Protein AF-A0A9X3X2B6-F1 (afdb_monomer_lite)

Sequence (261 aa):
MKKLKAWVAEAFEFSVWVVEKVFFSVLVCVLVPILLAMLFAPCLGVVLACKRWVLDVPGGMSWYPTAFGGLFIGAYLFPISLAKGTFGRRLSLRVVRAREVPVDEALPHEFVAIDAWVVSGRPIERPAAPGGDEWVTYPLVLADASGGVLRVERADGADQPAGEGLHYYGAARVGHRVVALGEVRRDEVDGSLYRLPARGARLVRGKSPYFLVREGDLAAVVAEIRREETSPAWGIFSLVLLAVGFGSMIGAQSAVPSWFL

Secondary structure (DSSP, 8-state):
-HHHHHHHHHHHHHHHHHHHHHHHHHHHHHHHHHHHHHHHHHHHHHHHHHIIIIITSTTGGGTHHHHHHHHHHHHHHHHHHHHTT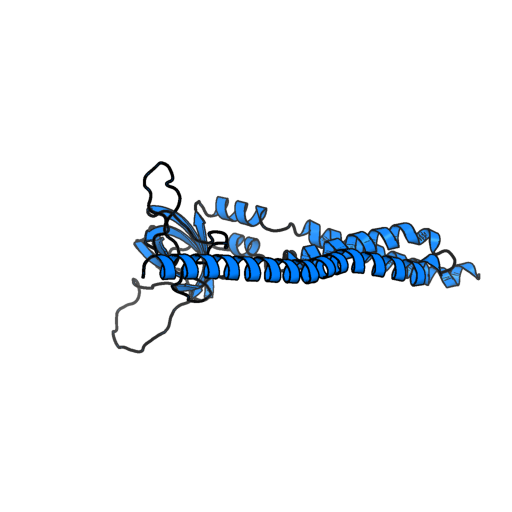TTS--HHHHHHTPPB--TTT--TT-EEEEEEEEEEEEE---PPPTT-PPEEEEEEEEE-TTS-EEEEE-TT---SPPPTTS--TT-EETT-EEEEEEE-B-------------SS---EEEETTSEEEEES-HHHHHHHHHHHSPPHHHHHHHHHHHHHHHHHHHHHHHTSGGG--

Foldseek 3Di:
DVVVVVVVVVVVVVVVVVVVVVVVVVCCVPVVVVVVCVVCVLVVVLVVLCVVLQVVFVVSVVLSVLLSQLSSLLSVLQVVCVVLCLVPPAPLVLLVVADADDPLRQDAQHWHKHKWFFADAQFDDDDDDPPPWTKHFPQTWTAGPVRAIEGEHEQVNDPDPDPPPPDRFGIDTHGAIKIKTFGWHADDDDDDDDDDPPSHDGHTYHYPPGIGIDGDDSVVVSVVSVVSHDHNVSNVVSVVSNVSNVVSSVVSVVCRVVVVD

Organism: NCBI:txid2829994

Structure (mmCIF, N/CA/C/O backbone):
data_AF-A0A9X3X2B6-F1
#
_entry.id   AF-A0A9X3X2B6-F1
#
loop_
_atom_site.group_PDB
_atom_site.id
_atom_site.type_symbol
_atom_site.label_atom_id
_atom_site.label_alt_id
_atom_site.label_comp_id
_atom_site.label_asym_id
_atom_site.label_entity_id
_atom_site.label_seq_id
_atom_site.pdbx_PDB_ins_code
_atom_site.Cartn_x
_atom_site.Cartn_y
_atom_site.Cartn_z
_atom_site.occupancy
_atom_site.B_iso_or_equiv
_atom_site.auth_seq_id
_atom_site.auth_comp_id
_atom_site.auth_asym_id
_atom_site.auth_atom_id
_atom_site.pdbx_PDB_model_num
ATOM 1 N N . MET A 1 1 ? -3.421 45.880 35.863 1.00 65.31 1 MET A N 1
ATOM 2 C CA . MET A 1 1 ? -3.362 44.420 35.593 1.00 65.31 1 MET A CA 1
ATOM 3 C C . MET A 1 1 ? -4.108 43.973 34.330 1.00 65.31 1 MET A C 1
ATOM 5 O O . MET A 1 1 ? -3.517 43.217 33.577 1.00 65.31 1 MET A O 1
ATOM 9 N N . LYS A 1 2 ? -5.344 44.423 34.034 1.00 75.25 2 LYS A N 1
ATOM 10 C CA . LYS A 1 2 ? -6.075 44.000 32.810 1.00 75.25 2 LYS A CA 1
ATOM 11 C C . LYS A 1 2 ? -5.351 44.325 31.487 1.00 75.25 2 LYS A C 1
ATOM 13 O O . LYS A 1 2 ? -5.249 43.453 30.637 1.00 75.25 2 LYS A O 1
ATOM 18 N N . LYS A 1 3 ? -4.776 45.529 31.348 1.00 76.19 3 LYS A N 1
ATOM 19 C CA . LYS A 1 3 ? -4.015 45.931 30.144 1.00 76.19 3 LYS A CA 1
ATOM 20 C C . LYS A 1 3 ? -2.762 45.083 29.894 1.00 76.19 3 LYS A C 1
ATOM 22 O O . LYS A 1 3 ? -2.473 44.767 28.752 1.00 76.19 3 LYS A O 1
ATOM 27 N N . LEU A 1 4 ? -2.065 44.680 30.960 1.00 81.06 4 LEU A N 1
ATOM 28 C CA . LEU A 1 4 ? -0.876 43.828 30.861 1.00 81.06 4 LEU A CA 1
ATOM 29 C C . LEU A 1 4 ? -1.240 42.420 30.364 1.00 81.06 4 LEU A C 1
ATOM 31 O O . LEU A 1 4 ? -0.540 41.868 29.530 1.00 81.06 4 LEU A O 1
ATOM 35 N N . LYS A 1 5 ? -2.368 41.862 30.829 1.00 82.94 5 LYS A N 1
ATOM 36 C CA . LYS A 1 5 ? -2.856 40.551 30.369 1.00 82.94 5 LYS A CA 1
ATOM 37 C C . LYS A 1 5 ? -3.258 40.560 28.890 1.00 82.94 5 LYS A C 1
ATOM 39 O O . LYS A 1 5 ? -2.943 39.609 28.192 1.00 82.94 5 LYS A O 1
ATOM 44 N N . ALA A 1 6 ? -3.912 41.628 28.427 1.00 83.44 6 ALA A N 1
ATOM 45 C CA . ALA A 1 6 ? -4.279 41.780 27.017 1.00 83.44 6 ALA A CA 1
ATOM 46 C C . ALA A 1 6 ? -3.038 41.860 26.112 1.00 83.44 6 ALA A C 1
ATOM 48 O O . ALA A 1 6 ? -2.952 41.131 25.135 1.00 83.44 6 ALA A O 1
ATOM 49 N N . TRP A 1 7 ? -2.038 42.654 26.509 1.00 88.50 7 TRP A N 1
ATOM 50 C CA . TRP A 1 7 ? -0.773 42.768 25.777 1.00 88.50 7 TRP A CA 1
ATOM 51 C C . TRP A 1 7 ? -0.000 41.446 25.690 1.00 88.50 7 TRP A C 1
ATOM 53 O O . TRP A 1 7 ? 0.564 41.127 24.650 1.00 88.50 7 TRP A O 1
ATOM 63 N N . VAL A 1 8 ? 0.027 40.662 26.773 1.00 86.56 8 VAL A N 1
ATOM 64 C CA . VAL A 1 8 ? 0.693 39.349 26.779 1.00 86.56 8 VAL A CA 1
ATOM 65 C C . VAL A 1 8 ? -0.042 38.34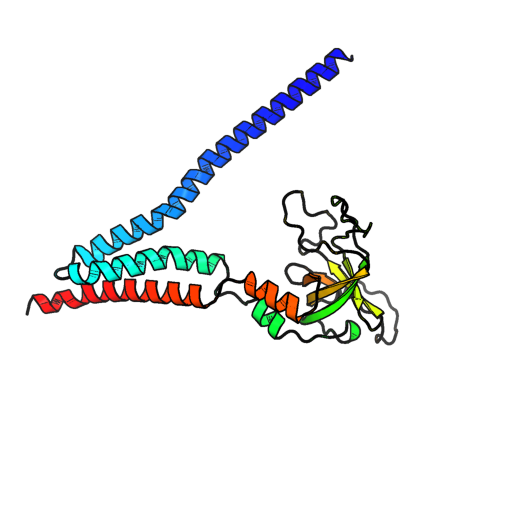3 25.889 1.00 86.56 8 VAL A C 1
ATOM 67 O O . VAL A 1 8 ? 0.616 37.574 25.197 1.00 86.56 8 VAL A O 1
ATOM 70 N N . ALA A 1 9 ? -1.378 38.358 25.877 1.00 85.81 9 ALA A N 1
ATOM 71 C CA . ALA A 1 9 ? -2.169 37.496 24.999 1.00 85.81 9 ALA A CA 1
ATOM 72 C C . ALA A 1 9 ? -1.935 37.830 23.516 1.00 85.81 9 ALA A C 1
ATOM 74 O O . ALA A 1 9 ? -1.664 36.934 22.726 1.00 85.81 9 ALA A O 1
ATOM 75 N N . GLU A 1 10 ? -1.933 39.117 23.168 1.00 88.81 10 GLU A N 1
ATOM 76 C CA . GLU A 1 10 ? -1.687 39.590 21.801 1.00 88.81 10 GLU A CA 1
ATOM 77 C C . GLU A 1 10 ? -0.255 39.268 21.332 1.00 88.81 10 GLU A C 1
ATOM 79 O O . GLU A 1 10 ? -0.048 38.783 20.220 1.00 88.81 10 GLU A O 1
ATOM 84 N N . ALA A 1 11 ? 0.745 39.436 22.206 1.00 86.19 11 ALA A N 1
ATOM 85 C CA . ALA A 1 11 ? 2.126 39.047 21.916 1.00 86.19 11 ALA A CA 1
ATOM 86 C C . ALA A 1 11 ? 2.290 37.525 21.751 1.00 86.19 11 ALA A C 1
ATOM 88 O O . ALA A 1 11 ? 3.061 37.074 20.901 1.00 86.19 11 ALA A O 1
ATOM 89 N N . PHE A 1 12 ? 1.568 36.731 22.546 1.00 90.31 12 PHE A N 1
ATOM 90 C CA . PHE A 1 12 ? 1.571 35.277 22.429 1.00 90.31 12 PHE A CA 1
ATOM 91 C C . PHE A 1 12 ? 0.939 34.820 21.110 1.00 90.31 12 PHE A C 1
ATOM 93 O O . PHE A 1 12 ? 1.578 34.070 20.374 1.00 90.31 12 PHE A O 1
ATOM 100 N N . GLU A 1 13 ? -0.249 35.322 20.761 1.00 88.69 13 GLU A N 1
ATOM 101 C CA . GLU A 1 13 ? -0.914 35.024 19.483 1.00 88.69 13 GLU A CA 1
ATOM 102 C C . GLU A 1 13 ? -0.039 35.413 18.288 1.00 88.69 13 GLU A C 1
ATOM 104 O O . GLU A 1 13 ? 0.137 34.619 17.362 1.00 88.69 13 GLU A O 1
ATOM 109 N N . PHE A 1 14 ? 0.597 36.587 18.344 1.00 89.50 14 PHE A N 1
ATOM 110 C CA . PHE A 1 14 ? 1.546 37.009 17.319 1.00 89.50 14 PHE A CA 1
ATOM 111 C C . PHE A 1 14 ? 2.747 36.060 17.224 1.00 89.50 14 PHE A C 1
ATOM 113 O O . PHE A 1 14 ? 3.144 35.680 16.124 1.00 89.50 14 PHE A O 1
ATOM 120 N N . SER A 1 15 ? 3.312 35.620 18.355 1.00 89.06 15 SER A N 1
ATOM 121 C CA . SER A 1 15 ? 4.436 34.678 18.348 1.00 89.06 15 SER A CA 1
ATOM 122 C C . SER A 1 15 ? 4.059 33.318 17.750 1.00 89.06 15 SER A C 1
ATOM 124 O O . SER A 1 15 ? 4.821 32.774 16.952 1.00 89.06 15 SER A O 1
ATOM 126 N N . VAL A 1 16 ? 2.866 32.803 18.067 1.00 91.50 16 VAL A N 1
ATOM 127 C CA . VAL A 1 16 ? 2.351 31.541 17.519 1.00 91.50 16 VAL A CA 1
ATOM 128 C C . VAL A 1 16 ? 2.159 31.666 16.014 1.00 91.50 16 VAL A C 1
ATOM 130 O O . VAL A 1 16 ? 2.634 30.812 15.270 1.00 91.50 16 VAL A O 1
ATOM 133 N N . TRP A 1 17 ? 1.565 32.769 15.556 1.00 94.00 17 TRP A N 1
ATOM 134 C CA . TRP A 1 17 ? 1.397 33.051 14.134 1.00 94.00 17 TRP A CA 1
ATOM 135 C C . TRP A 1 17 ? 2.741 33.127 13.392 1.00 94.00 17 TRP A C 1
ATOM 137 O O . TRP A 1 17 ? 2.889 32.532 12.323 1.00 94.00 17 TRP A O 1
ATOM 147 N N . VAL A 1 18 ? 3.751 33.799 13.960 1.00 92.44 18 VAL A N 1
ATOM 148 C CA . VAL A 1 18 ? 5.099 33.861 13.365 1.00 92.44 18 VAL A CA 1
ATOM 149 C C . VAL A 1 18 ? 5.721 32.467 13.282 1.00 92.44 18 VAL A C 1
ATOM 151 O O . VAL A 1 18 ? 6.230 32.092 12.225 1.00 92.44 18 VAL A O 1
ATOM 154 N N . VAL A 1 19 ? 5.667 31.683 14.363 1.00 91.81 19 VAL A N 1
ATOM 155 C CA . VAL A 1 19 ? 6.217 30.319 14.392 1.00 91.81 19 VAL A CA 1
ATOM 156 C C . VAL A 1 19 ? 5.514 29.429 13.370 1.00 91.81 19 VAL A C 1
ATOM 158 O O . VAL A 1 19 ? 6.190 28.728 12.621 1.00 91.81 19 VAL A O 1
ATOM 161 N N . GLU A 1 20 ? 4.187 29.500 13.272 1.00 90.81 20 GLU A N 1
ATOM 162 C CA . GLU A 1 20 ? 3.403 28.747 12.293 1.00 90.81 20 GLU A CA 1
ATOM 163 C C . GLU A 1 20 ? 3.796 29.117 10.855 1.00 90.81 20 GLU A C 1
ATOM 165 O O . GLU A 1 20 ? 4.044 28.235 10.032 1.00 90.81 20 GLU A O 1
ATOM 170 N N . LYS A 1 21 ? 3.932 30.414 10.543 1.00 91.12 21 LYS A N 1
ATOM 171 C CA . LYS A 1 21 ? 4.333 30.875 9.204 1.00 91.12 21 LYS A CA 1
ATOM 172 C C . LYS A 1 21 ? 5.762 30.493 8.850 1.00 91.12 21 LYS A C 1
ATOM 174 O O . LYS A 1 21 ? 6.007 30.082 7.714 1.00 91.12 21 LYS A O 1
ATOM 179 N N . VAL A 1 22 ? 6.695 30.598 9.793 1.00 91.69 22 VAL A N 1
ATOM 180 C CA . VAL A 1 22 ? 8.085 30.174 9.585 1.00 91.69 22 VAL A CA 1
ATOM 181 C C . VAL A 1 22 ? 8.148 28.663 9.394 1.00 91.69 22 VAL A C 1
ATOM 183 O O . VAL A 1 22 ? 8.758 28.205 8.431 1.00 91.69 22 VAL A O 1
ATOM 186 N N . PHE A 1 23 ? 7.467 27.889 10.240 1.00 91.38 23 PHE A N 1
ATOM 187 C CA . PHE A 1 23 ? 7.401 26.435 10.122 1.00 91.38 23 PHE A CA 1
ATOM 188 C C . PHE A 1 23 ? 6.797 26.006 8.784 1.00 91.38 23 PHE A C 1
ATOM 190 O O . PHE A 1 23 ? 7.394 25.198 8.079 1.00 91.38 23 PHE A O 1
ATOM 197 N N . PHE A 1 24 ? 5.666 26.594 8.385 1.00 90.19 24 PHE A N 1
ATOM 198 C CA . PHE A 1 24 ? 5.037 26.310 7.098 1.00 90.19 24 PHE A CA 1
ATOM 199 C C . PHE A 1 24 ? 5.949 26.680 5.924 1.00 90.19 24 PHE A C 1
ATOM 201 O O . PHE A 1 24 ? 6.061 25.919 4.968 1.00 90.19 24 PHE A O 1
ATOM 208 N N . SER A 1 25 ? 6.655 27.808 6.005 1.00 88.62 25 SER A N 1
ATOM 209 C CA . SER A 1 25 ? 7.596 28.227 4.960 1.00 88.62 25 SER A CA 1
ATOM 210 C C . SER A 1 25 ? 8.774 27.261 4.842 1.00 88.62 25 SER A C 1
ATOM 212 O O . SER A 1 25 ? 9.119 26.858 3.736 1.00 88.62 25 SER A O 1
ATOM 214 N N . VAL A 1 26 ? 9.358 26.830 5.965 1.00 89.75 26 VAL A N 1
ATOM 215 C CA . VAL A 1 26 ? 10.423 25.814 5.980 1.00 89.75 26 VAL A CA 1
ATOM 216 C C . VAL A 1 26 ? 9.904 24.489 5.429 1.00 89.75 26 VAL A C 1
ATOM 218 O O . VAL A 1 26 ? 10.550 23.890 4.571 1.00 89.75 26 VAL A O 1
ATOM 221 N N . LEU A 1 27 ? 8.719 24.060 5.864 1.00 89.19 27 LEU A N 1
ATOM 222 C CA . LEU A 1 27 ? 8.079 22.843 5.384 1.00 89.19 27 LEU A CA 1
ATOM 223 C C . LEU A 1 27 ? 7.883 22.894 3.867 1.00 89.19 27 LEU A C 1
ATOM 225 O O . LEU A 1 27 ? 8.294 21.969 3.180 1.00 89.19 27 LEU A O 1
ATOM 229 N N . VAL A 1 28 ? 7.325 23.976 3.322 1.00 91.00 28 VAL A N 1
ATOM 230 C CA . VAL A 1 28 ? 7.116 24.138 1.876 1.00 91.00 28 VAL A CA 1
ATOM 231 C C . VAL A 1 28 ? 8.448 24.171 1.125 1.00 91.00 28 VAL A C 1
ATOM 233 O O . VAL A 1 28 ? 8.614 23.431 0.156 1.00 91.00 28 VAL A O 1
ATOM 236 N N . CYS A 1 29 ? 9.419 24.962 1.586 1.00 90.81 29 CYS A N 1
ATOM 237 C CA . CYS A 1 29 ? 10.731 25.092 0.947 1.00 90.81 29 CYS A CA 1
ATOM 238 C C . CYS A 1 29 ? 11.542 23.791 0.940 1.00 90.81 29 CYS A C 1
ATOM 240 O O . CYS A 1 29 ? 12.404 23.632 0.084 1.00 90.81 29 CYS A O 1
ATOM 242 N N . VAL A 1 30 ? 11.286 22.862 1.863 1.00 89.75 30 VAL A N 1
ATOM 243 C CA . VAL A 1 30 ? 11.954 21.552 1.899 1.00 89.75 30 VAL A CA 1
ATOM 244 C C . VAL A 1 30 ? 11.133 20.493 1.163 1.00 89.75 30 VAL A C 1
ATOM 246 O O . VAL A 1 30 ? 11.659 19.756 0.331 1.00 89.75 30 VAL A O 1
ATOM 249 N N . LEU A 1 31 ? 9.833 20.419 1.436 1.00 84.06 31 LEU A N 1
ATOM 250 C CA . LEU A 1 31 ? 8.978 19.335 0.964 1.00 84.06 31 LEU A CA 1
ATOM 251 C C . LEU A 1 31 ? 8.652 19.474 -0.527 1.00 84.06 31 LEU A C 1
ATOM 253 O O . LEU A 1 31 ? 8.636 18.469 -1.234 1.00 84.06 31 LEU A O 1
ATOM 257 N N . VAL A 1 32 ? 8.456 20.697 -1.037 1.00 85.00 32 VAL A N 1
ATOM 258 C CA . VAL A 1 32 ? 8.162 20.917 -2.464 1.00 85.00 32 VAL A CA 1
ATOM 259 C C . VAL A 1 32 ? 9.334 20.493 -3.357 1.00 85.00 32 VAL A C 1
ATOM 261 O O . VAL A 1 32 ? 9.092 19.715 -4.281 1.00 85.00 32 VAL A O 1
ATOM 264 N N . PRO A 1 33 ? 10.598 20.891 -3.104 1.00 89.25 33 PRO A N 1
ATOM 265 C CA . PRO A 1 33 ? 11.727 20.391 -3.887 1.00 89.25 33 PRO A CA 1
ATOM 266 C C . PRO A 1 33 ? 11.911 18.879 -3.798 1.00 89.25 33 PRO A C 1
ATOM 268 O O . PRO A 1 33 ? 12.229 18.258 -4.807 1.00 89.25 33 PRO A O 1
ATOM 271 N N . ILE A 1 34 ? 11.676 18.270 -2.630 1.00 84.62 34 ILE A N 1
ATOM 272 C CA . ILE A 1 34 ? 11.743 16.810 -2.476 1.00 84.62 34 ILE A CA 1
ATOM 273 C C . ILE A 1 34 ? 10.674 16.129 -3.338 1.00 84.62 34 ILE A C 1
ATOM 275 O O . ILE A 1 34 ? 10.987 15.186 -4.061 1.00 84.62 34 ILE A O 1
ATOM 279 N N . LEU A 1 35 ? 9.431 16.618 -3.312 1.00 79.88 35 LEU A N 1
ATOM 280 C CA . LEU A 1 35 ? 8.345 16.081 -4.133 1.00 79.88 35 LEU A CA 1
ATOM 281 C C . LEU A 1 35 ? 8.616 16.265 -5.629 1.00 79.88 35 LEU A C 1
ATOM 283 O O . LEU A 1 35 ? 8.418 15.331 -6.404 1.00 79.88 35 LEU A O 1
ATOM 287 N N . LEU A 1 36 ? 9.121 17.433 -6.036 1.00 82.81 36 LEU A N 1
ATOM 288 C CA . LEU A 1 36 ? 9.547 17.679 -7.414 1.00 82.81 36 LEU A CA 1
ATOM 289 C C . LEU A 1 36 ? 10.684 16.733 -7.807 1.00 82.81 36 LEU A C 1
ATOM 291 O O . LEU A 1 36 ? 10.622 16.121 -8.866 1.00 82.81 36 LEU A O 1
ATOM 295 N N . ALA A 1 37 ? 11.691 16.539 -6.956 1.00 83.69 37 ALA A N 1
ATOM 296 C CA . ALA A 1 37 ? 12.778 15.604 -7.220 1.00 83.69 37 ALA A CA 1
ATOM 297 C C . ALA A 1 37 ? 12.264 14.163 -7.352 1.00 83.69 37 ALA A C 1
ATOM 299 O O . ALA A 1 37 ? 12.642 13.477 -8.296 1.00 83.69 37 ALA A O 1
ATOM 300 N N . MET A 1 38 ? 11.354 13.713 -6.483 1.00 80.38 38 MET A N 1
ATOM 301 C CA . MET A 1 38 ? 10.715 12.396 -6.609 1.00 80.38 38 MET A CA 1
ATOM 302 C C . MET A 1 38 ? 9.906 12.264 -7.903 1.00 80.38 38 MET A C 1
ATOM 304 O O . MET A 1 38 ? 9.890 11.193 -8.505 1.00 80.38 38 MET A O 1
ATOM 308 N N . LEU A 1 39 ? 9.264 13.346 -8.352 1.00 81.75 39 LEU A N 1
ATOM 309 C CA . LEU A 1 39 ? 8.509 13.361 -9.597 1.00 81.75 39 LEU A CA 1
ATOM 310 C C . LEU A 1 39 ? 9.421 13.402 -10.825 1.00 81.75 39 LEU A C 1
ATOM 312 O O . LEU A 1 39 ? 9.102 12.748 -11.801 1.00 81.75 39 LEU A O 1
ATOM 316 N N . PHE A 1 40 ? 10.538 14.132 -10.823 1.00 86.06 40 PHE A N 1
ATOM 317 C CA . PHE A 1 40 ? 11.367 14.350 -12.019 1.00 86.06 40 PHE A CA 1
ATOM 318 C C . PHE A 1 40 ? 12.596 13.438 -12.119 1.00 86.06 40 PHE A C 1
ATOM 320 O O . PHE A 1 40 ? 13.070 13.184 -13.228 1.00 86.06 40 PHE A O 1
ATOM 327 N N . ALA A 1 41 ? 13.114 12.915 -11.006 1.00 86.88 41 ALA A N 1
ATOM 328 C CA . ALA A 1 41 ? 14.282 12.034 -11.018 1.00 86.88 41 ALA A CA 1
ATOM 329 C C . ALA A 1 41 ? 14.062 10.741 -11.831 1.00 86.88 41 ALA A C 1
ATOM 331 O O . ALA A 1 41 ? 14.962 10.395 -12.599 1.00 86.88 41 ALA A O 1
ATOM 332 N N . PRO A 1 42 ? 12.897 10.057 -11.765 1.00 85.00 42 PRO A N 1
ATOM 333 C CA . PRO A 1 42 ? 12.630 8.899 -12.619 1.00 85.00 42 PRO A CA 1
ATOM 334 C C . PRO A 1 42 ? 12.657 9.269 -14.107 1.00 85.00 42 PRO A C 1
ATOM 336 O O . PRO A 1 42 ? 13.339 8.609 -14.884 1.00 85.00 42 PRO A O 1
ATOM 339 N N . CYS A 1 43 ? 12.008 10.376 -14.488 1.00 86.31 43 CYS A N 1
ATOM 340 C CA . CYS A 1 43 ? 12.056 10.956 -15.835 1.00 86.31 43 CYS A CA 1
ATOM 341 C C . CYS A 1 43 ? 13.492 11.143 -16.342 1.00 86.31 43 CYS A C 1
ATOM 343 O O . CYS A 1 43 ? 13.857 10.629 -17.399 1.00 86.31 43 CYS A O 1
ATOM 345 N N . LEU A 1 44 ? 14.316 11.867 -15.578 1.00 89.31 44 LEU A N 1
ATOM 346 C CA . LEU A 1 44 ? 15.713 12.130 -15.926 1.00 89.31 44 LEU A CA 1
ATOM 347 C C . LEU A 1 44 ? 16.513 10.831 -16.041 1.00 89.31 44 LEU A C 1
ATOM 349 O O . LEU A 1 44 ? 17.262 10.658 -17.000 1.00 89.31 44 LEU A O 1
ATOM 353 N N . GLY A 1 45 ? 16.315 9.898 -15.106 1.00 89.31 45 GLY A N 1
ATOM 354 C CA . GLY A 1 45 ? 16.944 8.581 -15.135 1.00 89.31 45 GLY A CA 1
ATOM 355 C C . GLY A 1 45 ? 16.603 7.799 -16.404 1.00 89.31 45 GLY A C 1
ATOM 356 O O . GLY A 1 45 ? 17.506 7.282 -17.060 1.00 89.31 45 GLY A O 1
ATOM 357 N N . VAL A 1 46 ? 15.327 7.772 -16.801 1.00 92.25 46 VAL A N 1
ATOM 358 C CA . VAL A 1 46 ? 14.866 7.098 -18.025 1.00 92.25 46 VAL A CA 1
ATOM 359 C C . VAL A 1 46 ? 15.442 7.758 -19.276 1.00 92.25 46 VAL A C 1
ATOM 361 O O . VAL A 1 46 ? 15.917 7.051 -20.163 1.00 92.25 46 VAL A O 1
ATOM 364 N N . VAL A 1 47 ? 15.461 9.092 -19.346 1.00 92.12 47 VAL A N 1
ATOM 365 C CA . VAL A 1 47 ? 16.049 9.827 -20.479 1.00 92.12 47 VAL A CA 1
ATOM 366 C C . VAL A 1 47 ? 17.542 9.527 -20.608 1.00 92.12 47 VAL A C 1
ATOM 368 O O . VAL A 1 47 ? 18.008 9.207 -21.701 1.00 92.12 47 VAL A O 1
ATOM 371 N N . LEU A 1 48 ? 18.293 9.581 -19.505 1.00 93.62 48 LEU A N 1
ATOM 372 C CA . LEU A 1 48 ? 19.727 9.283 -19.498 1.00 93.62 48 LEU A CA 1
ATOM 373 C C . LEU A 1 48 ? 20.006 7.821 -19.865 1.00 93.62 48 LEU A C 1
ATOM 375 O O . LEU A 1 48 ? 20.927 7.552 -20.638 1.00 93.62 48 LEU A O 1
ATOM 379 N N . ALA A 1 49 ? 19.196 6.888 -19.359 1.00 91.12 49 ALA A N 1
ATOM 380 C CA . ALA A 1 49 ? 19.305 5.473 -19.689 1.00 91.12 49 ALA A CA 1
ATOM 381 C C . ALA A 1 49 ? 19.017 5.217 -21.176 1.00 91.12 49 ALA A C 1
ATOM 383 O O . ALA A 1 49 ? 19.827 4.588 -21.852 1.00 91.12 49 ALA A O 1
ATOM 384 N N . CYS A 1 50 ? 17.918 5.752 -21.713 1.00 92.44 50 CYS A N 1
ATOM 385 C CA . CYS A 1 50 ? 17.568 5.591 -23.124 1.00 92.44 50 CYS A CA 1
ATOM 386 C C . CYS A 1 50 ? 18.589 6.263 -24.042 1.00 92.44 50 CYS A 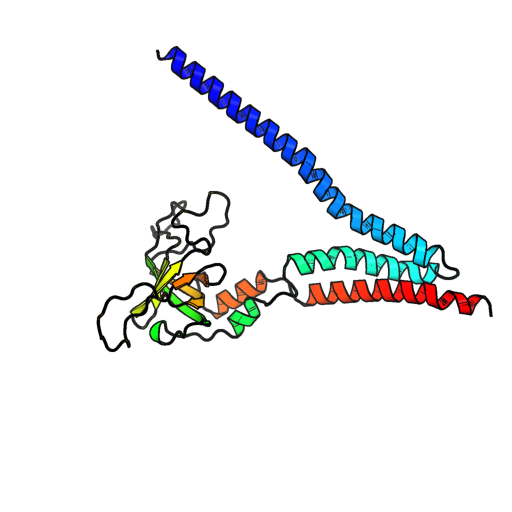C 1
ATOM 388 O O . CYS A 1 50 ? 18.941 5.697 -25.071 1.00 92.44 50 CYS A O 1
ATOM 390 N N . LYS A 1 51 ? 19.110 7.439 -23.674 1.00 93.19 51 LYS A N 1
ATOM 391 C CA . LYS A 1 51 ? 20.179 8.085 -24.439 1.00 93.19 51 LYS A CA 1
ATOM 392 C C . LYS A 1 51 ? 21.395 7.163 -24.540 1.00 93.19 51 LYS A C 1
ATOM 394 O O . LYS A 1 51 ? 21.751 6.739 -25.633 1.00 93.19 51 LYS A O 1
ATOM 399 N N . ARG A 1 52 ? 21.952 6.780 -23.389 1.00 93.19 52 ARG A N 1
ATOM 400 C CA . ARG A 1 52 ? 23.211 6.030 -23.308 1.00 93.19 52 ARG A CA 1
ATOM 401 C C . ARG A 1 52 ? 23.127 4.610 -23.862 1.00 93.19 52 ARG A C 1
ATOM 403 O O . ARG A 1 52 ? 24.098 4.114 -24.417 1.00 93.19 52 ARG A O 1
ATOM 410 N N . TRP A 1 53 ? 22.006 3.929 -23.646 1.00 90.88 53 TRP A N 1
ATOM 411 C CA . TRP A 1 53 ? 21.901 2.489 -23.895 1.00 90.88 53 TRP A CA 1
ATOM 412 C C . TRP A 1 53 ? 20.974 2.130 -25.056 1.00 90.88 53 TRP A C 1
ATOM 414 O O . TRP A 1 53 ? 20.854 0.950 -25.378 1.00 90.88 53 TRP A O 1
ATOM 424 N N . VAL A 1 54 ? 20.313 3.109 -25.675 1.00 92.44 54 VAL A N 1
ATOM 425 C CA . VAL A 1 54 ? 19.437 2.879 -26.831 1.00 92.44 54 VAL A CA 1
ATOM 426 C C . VAL A 1 54 ? 19.796 3.822 -27.971 1.00 92.44 54 VAL A C 1
ATOM 428 O O . VAL A 1 54 ? 20.107 3.354 -29.054 1.00 92.44 54 VAL A O 1
ATOM 431 N N . LEU A 1 55 ? 19.801 5.138 -27.756 1.00 91.69 55 LEU A N 1
ATOM 432 C CA . LEU A 1 55 ? 20.018 6.099 -28.845 1.00 91.69 55 LEU A CA 1
ATOM 433 C C . LEU A 1 55 ? 21.477 6.188 -29.305 1.00 91.69 55 LEU A C 1
ATOM 435 O O . LEU A 1 55 ? 21.715 6.330 -30.499 1.00 91.69 55 LEU A O 1
ATOM 439 N N . ASP A 1 56 ? 22.437 6.057 -28.389 1.00 91.94 56 ASP A N 1
ATOM 440 C CA . ASP A 1 56 ? 23.872 6.058 -28.716 1.00 91.94 56 ASP A CA 1
ATOM 441 C C . ASP A 1 56 ? 24.322 4.744 -29.399 1.00 91.94 56 ASP A C 1
ATOM 443 O O . ASP A 1 56 ? 25.494 4.568 -29.734 1.00 91.94 56 ASP A O 1
ATOM 447 N N . VAL A 1 57 ? 23.392 3.808 -29.613 1.00 89.00 57 VAL A N 1
ATOM 448 C CA . VAL A 1 57 ? 23.636 2.484 -30.181 1.00 89.00 57 VAL A CA 1
ATOM 449 C C . VAL A 1 57 ? 23.190 2.440 -31.650 1.00 89.00 57 VAL A C 1
ATOM 451 O O . VAL A 1 57 ? 22.053 2.823 -31.950 1.00 89.00 57 VAL A O 1
ATOM 454 N N . PRO A 1 58 ? 24.017 1.928 -32.586 1.00 85.94 58 PRO A N 1
ATOM 455 C CA . PRO A 1 58 ? 23.608 1.734 -33.978 1.00 85.94 58 PRO A CA 1
ATOM 456 C C . PRO A 1 58 ? 22.325 0.893 -34.085 1.00 85.94 58 PRO A C 1
ATOM 458 O O . PRO A 1 58 ? 22.218 -0.168 -33.478 1.00 85.94 58 PRO A O 1
ATOM 461 N N . GLY A 1 59 ? 21.323 1.382 -34.823 1.00 83.44 59 GLY A N 1
ATOM 462 C CA . GLY A 1 59 ? 20.019 0.713 -34.971 1.00 83.44 59 GLY A CA 1
ATOM 463 C C . GLY A 1 59 ? 19.063 0.850 -33.772 1.00 83.44 59 GLY A C 1
ATOM 464 O O . GLY A 1 59 ? 17.892 0.468 -33.869 1.00 83.44 59 GLY A O 1
ATOM 465 N N . GLY A 1 60 ? 19.503 1.455 -32.664 1.00 87.31 60 GLY A N 1
ATOM 466 C CA . GLY A 1 60 ? 18.727 1.562 -31.428 1.00 87.31 60 GLY A CA 1
ATOM 467 C C . GLY A 1 60 ? 17.502 2.485 -31.495 1.00 87.31 60 GLY A C 1
ATOM 468 O O . GLY A 1 60 ? 16.567 2.314 -30.718 1.00 87.31 60 GLY A O 1
ATOM 469 N N . MET A 1 61 ? 17.423 3.390 -32.478 1.00 89.56 61 MET A N 1
ATOM 470 C CA . MET A 1 61 ? 16.243 4.246 -32.719 1.00 89.56 61 MET A CA 1
ATOM 471 C C . MET A 1 61 ? 14.931 3.455 -32.857 1.00 89.56 61 MET A C 1
ATOM 473 O O . MET A 1 61 ? 13.887 3.916 -32.406 1.00 89.56 61 MET A O 1
ATOM 477 N N . SER A 1 62 ? 14.980 2.247 -33.425 1.00 90.50 62 SER A N 1
ATOM 478 C CA . SER A 1 62 ? 13.807 1.369 -33.564 1.00 90.50 62 SER A CA 1
ATOM 479 C C . SER A 1 62 ? 13.277 0.840 -32.221 1.00 90.50 62 SER A C 1
ATOM 481 O O . SER A 1 62 ? 12.079 0.607 -32.073 1.00 90.50 62 SER A O 1
ATOM 483 N N . TRP A 1 63 ? 14.155 0.721 -31.224 1.00 90.31 63 TRP A N 1
ATOM 484 C CA . TRP A 1 63 ? 13.853 0.242 -29.875 1.00 90.31 63 TRP A CA 1
ATOM 485 C C . TRP A 1 63 ? 13.491 1.374 -28.908 1.00 90.31 63 TRP A C 1
ATOM 487 O O . TRP A 1 63 ? 12.992 1.120 -27.812 1.00 90.31 63 TRP A O 1
ATOM 497 N N . TYR A 1 64 ? 13.739 2.630 -29.290 1.00 90.94 64 TYR A N 1
ATOM 498 C CA . TYR A 1 64 ? 13.537 3.787 -28.422 1.00 90.94 64 TYR A CA 1
ATOM 499 C C . TYR A 1 64 ? 12.087 3.954 -27.940 1.00 90.94 64 TYR A C 1
ATOM 501 O O . TYR A 1 64 ? 11.913 4.126 -26.735 1.00 90.94 64 TYR A O 1
ATOM 509 N N . PRO A 1 65 ? 11.037 3.856 -28.783 1.00 91.75 65 PRO A N 1
ATOM 510 C CA . PRO A 1 65 ? 9.664 4.049 -28.314 1.00 91.75 65 PRO A CA 1
ATOM 511 C C . PRO A 1 65 ? 9.241 3.034 -27.244 1.00 91.75 65 PRO A C 1
ATOM 513 O O . PRO A 1 65 ? 8.598 3.403 -26.261 1.00 91.75 65 PRO A O 1
ATOM 516 N N . THR A 1 66 ? 9.629 1.764 -27.398 1.00 92.81 66 THR A N 1
ATOM 517 C CA . THR A 1 66 ? 9.285 0.696 -26.450 1.00 92.81 66 THR A CA 1
ATOM 518 C C . THR A 1 66 ? 10.162 0.735 -25.200 1.00 92.81 66 THR A C 1
ATOM 520 O O . THR A 1 66 ? 9.642 0.556 -24.098 1.00 92.81 66 THR A O 1
ATOM 523 N N . ALA A 1 67 ? 11.458 1.043 -25.340 1.00 91.56 67 ALA A N 1
ATOM 524 C CA . ALA A 1 67 ? 12.360 1.256 -24.210 1.00 91.56 67 ALA A CA 1
ATOM 525 C C . ALA A 1 67 ? 11.910 2.453 -23.363 1.00 91.56 67 ALA A C 1
ATOM 527 O O . ALA A 1 67 ? 11.689 2.310 -22.162 1.00 91.56 67 ALA A O 1
ATOM 528 N N . PHE A 1 68 ? 11.700 3.611 -23.993 1.00 91.56 68 PHE A N 1
ATOM 529 C CA . PHE A 1 68 ? 11.269 4.829 -23.317 1.00 91.56 68 PHE A CA 1
ATOM 530 C C . PHE A 1 68 ? 9.883 4.658 -22.698 1.00 91.56 68 PHE A C 1
ATOM 532 O O . PHE A 1 68 ? 9.730 4.893 -21.506 1.00 91.56 68 PHE A O 1
ATOM 539 N N . GLY A 1 69 ? 8.889 4.189 -23.459 1.00 89.75 69 GLY A N 1
ATOM 540 C CA . GLY A 1 69 ? 7.528 4.003 -22.952 1.00 89.75 69 GLY A CA 1
ATOM 541 C C . GLY A 1 69 ? 7.455 3.002 -21.796 1.00 89.75 69 GLY A C 1
ATOM 542 O O . GLY A 1 69 ? 6.844 3.291 -20.767 1.00 89.75 69 GLY A O 1
ATOM 543 N N . GLY A 1 70 ? 8.124 1.853 -21.930 1.00 91.12 70 GLY A N 1
ATOM 544 C CA . GLY A 1 70 ? 8.148 0.816 -20.899 1.00 91.12 70 GLY A CA 1
ATOM 545 C C . GLY A 1 70 ? 8.854 1.262 -19.619 1.00 91.12 70 GLY A C 1
ATOM 546 O O . GLY A 1 70 ? 8.300 1.125 -18.527 1.00 91.12 70 GLY A O 1
ATOM 547 N N . LEU A 1 71 ? 10.044 1.860 -19.741 1.00 92.25 71 LEU A N 1
ATOM 548 C CA . LEU A 1 71 ? 10.805 2.351 -18.589 1.00 92.25 71 LEU A CA 1
ATOM 549 C C . LEU A 1 71 ? 10.136 3.551 -17.931 1.00 92.25 71 LEU A C 1
ATOM 551 O O . LEU A 1 71 ? 10.092 3.606 -16.709 1.00 92.25 71 LEU A O 1
ATOM 555 N N . PHE A 1 72 ? 9.600 4.492 -18.710 1.00 90.50 72 PHE A N 1
ATOM 556 C CA . PHE A 1 72 ? 8.913 5.667 -18.184 1.00 90.50 72 PHE A CA 1
ATOM 557 C C . PHE A 1 72 ? 7.702 5.243 -17.362 1.00 90.50 72 PHE A C 1
ATOM 559 O O . PHE A 1 72 ? 7.641 5.496 -16.162 1.00 90.50 72 PHE A O 1
ATOM 566 N N . ILE A 1 73 ? 6.758 4.529 -17.978 1.00 87.75 73 ILE A N 1
ATOM 567 C CA . ILE A 1 73 ? 5.519 4.152 -17.298 1.00 87.75 73 ILE A CA 1
ATOM 568 C C . ILE A 1 73 ? 5.818 3.174 -16.150 1.00 87.75 73 ILE A C 1
ATOM 570 O O . ILE A 1 73 ? 5.277 3.327 -15.054 1.00 87.75 73 ILE A O 1
ATOM 574 N N . GLY A 1 74 ? 6.722 2.212 -16.361 1.00 86.94 74 GLY A N 1
ATOM 575 C CA . GLY A 1 74 ? 7.148 1.261 -15.336 1.00 86.94 74 GLY A CA 1
ATOM 576 C C . GLY A 1 74 ? 7.803 1.936 -14.127 1.00 86.94 74 GLY A C 1
ATOM 577 O O . GLY A 1 74 ? 7.435 1.631 -12.994 1.00 86.94 74 GLY A O 1
ATOM 578 N N . ALA A 1 75 ? 8.714 2.892 -14.340 1.00 86.81 75 ALA A N 1
ATOM 579 C CA . ALA A 1 75 ? 9.435 3.578 -13.265 1.00 86.81 75 ALA A CA 1
ATOM 580 C C . ALA A 1 75 ? 8.531 4.453 -12.385 1.00 86.81 75 ALA A C 1
ATOM 582 O O . ALA A 1 75 ? 8.845 4.639 -11.212 1.00 86.81 75 ALA A O 1
ATOM 583 N N . TYR A 1 76 ? 7.407 4.953 -12.908 1.00 85.31 76 TYR A N 1
ATOM 584 C CA . TYR A 1 76 ? 6.407 5.657 -12.097 1.00 85.31 76 TYR A CA 1
ATOM 585 C C . TYR A 1 76 ? 5.420 4.705 -11.427 1.00 85.31 76 TYR A C 1
ATOM 587 O O . TYR A 1 76 ? 5.158 4.819 -10.229 1.00 85.31 76 TYR A O 1
ATOM 595 N N . LEU A 1 77 ? 4.859 3.755 -12.177 1.00 84.06 77 LEU A N 1
ATOM 596 C CA . LEU A 1 77 ? 3.793 2.901 -11.654 1.00 84.06 77 LEU A CA 1
ATOM 597 C C . LEU A 1 77 ? 4.302 1.866 -10.653 1.00 84.06 77 LEU A C 1
ATOM 599 O O . LEU A 1 77 ? 3.571 1.520 -9.725 1.00 84.06 77 LEU A O 1
ATOM 603 N N . PHE A 1 78 ? 5.530 1.370 -10.806 1.00 82.81 78 PHE A N 1
ATOM 604 C CA . PHE A 1 78 ? 6.051 0.317 -9.941 1.00 82.81 78 PHE A CA 1
ATOM 605 C C . PHE A 1 78 ? 6.281 0.790 -8.491 1.00 82.81 78 PHE A C 1
ATOM 607 O O . PHE A 1 78 ? 5.752 0.143 -7.583 1.00 82.81 78 PHE A O 1
ATOM 614 N N . PRO A 1 79 ? 6.948 1.934 -8.219 1.00 79.94 79 PRO A N 1
ATOM 615 C CA . PRO A 1 79 ? 7.069 2.464 -6.860 1.00 79.94 79 PRO A CA 1
ATOM 616 C C . PRO A 1 79 ? 5.721 2.824 -6.235 1.00 79.94 79 PRO A C 1
ATOM 618 O O . PRO A 1 79 ? 5.511 2.549 -5.058 1.00 79.94 79 PRO A O 1
ATOM 621 N N . ILE A 1 80 ? 4.783 3.375 -7.017 1.00 79.62 80 ILE A N 1
ATOM 622 C CA . ILE A 1 80 ? 3.417 3.652 -6.544 1.00 79.62 80 ILE A CA 1
ATOM 623 C C . ILE A 1 80 ? 2.725 2.343 -6.148 1.00 79.62 80 ILE A C 1
ATOM 625 O O . ILE A 1 80 ? 2.123 2.255 -5.078 1.00 79.62 80 ILE A O 1
ATOM 629 N N . SER A 1 81 ? 2.862 1.300 -6.969 1.00 77.31 81 SER A N 1
ATOM 630 C CA . SER A 1 81 ? 2.298 -0.023 -6.693 1.00 77.31 81 SER A CA 1
ATOM 631 C C . SER A 1 81 ? 2.912 -0.653 -5.439 1.00 77.31 81 SER A C 1
ATOM 633 O O . SER A 1 81 ? 2.183 -1.241 -4.636 1.00 77.31 81 SER A O 1
ATOM 635 N N . LEU A 1 82 ? 4.223 -0.501 -5.228 1.00 74.31 82 LEU A N 1
ATOM 636 C CA . LEU A 1 82 ? 4.909 -0.938 -4.009 1.00 74.31 82 LEU A CA 1
ATOM 637 C C . LEU A 1 82 ? 4.444 -0.156 -2.775 1.00 74.31 82 LEU A C 1
ATOM 639 O O . LEU A 1 82 ? 4.066 -0.774 -1.781 1.00 74.31 82 LEU A O 1
ATOM 643 N N . ALA A 1 83 ? 4.411 1.177 -2.847 1.00 72.00 83 ALA A N 1
ATOM 644 C CA . ALA A 1 83 ? 3.986 2.052 -1.752 1.00 72.00 83 ALA A CA 1
ATOM 645 C C . ALA A 1 83 ? 2.527 1.806 -1.344 1.00 72.00 83 ALA A C 1
ATOM 647 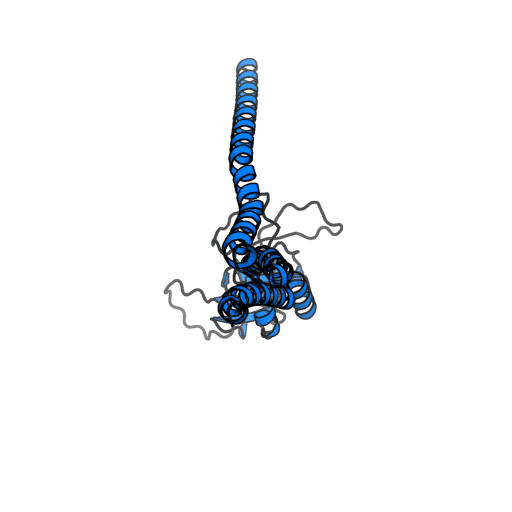O O . ALA A 1 83 ? 2.175 1.893 -0.171 1.00 72.00 83 ALA A O 1
ATOM 648 N N . LYS A 1 84 ? 1.679 1.438 -2.308 1.00 67.69 84 LYS A N 1
ATOM 649 C CA . LYS A 1 84 ? 0.288 1.042 -2.075 1.00 67.69 84 LYS A CA 1
ATOM 650 C C . LYS A 1 84 ? 0.115 -0.427 -1.669 1.00 67.69 84 LYS A C 1
ATOM 652 O O . LYS A 1 84 ? -1.009 -0.921 -1.633 1.00 67.69 84 LYS A O 1
ATOM 657 N N . GLY A 1 85 ? 1.205 -1.142 -1.384 1.00 64.88 85 GLY A N 1
ATOM 658 C CA . GLY A 1 85 ? 1.161 -2.506 -0.860 1.00 64.88 85 GLY A CA 1
ATOM 659 C C . GLY A 1 85 ? 0.640 -3.549 -1.851 1.00 64.88 85 GLY A C 1
ATOM 660 O O . GLY A 1 85 ? 0.232 -4.627 -1.427 1.00 64.88 85 GLY A O 1
ATOM 661 N N . THR A 1 86 ? 0.677 -3.276 -3.163 1.00 69.00 86 THR A N 1
ATOM 662 C CA . THR A 1 86 ? 0.116 -4.162 -4.208 1.00 69.00 86 THR A CA 1
ATOM 663 C C . THR A 1 86 ? 0.692 -5.583 -4.149 1.00 69.00 86 THR A C 1
ATOM 665 O O . THR A 1 86 ? -0.021 -6.551 -4.438 1.00 69.00 86 THR A O 1
ATOM 668 N N . PHE A 1 87 ? 1.958 -5.701 -3.727 1.00 61.75 87 PHE A N 1
ATOM 669 C CA . PHE A 1 87 ? 2.708 -6.953 -3.556 1.00 61.75 87 PHE A CA 1
ATOM 670 C C . PHE A 1 87 ? 2.831 -7.422 -2.091 1.00 61.75 87 PHE A C 1
ATOM 672 O O . PHE A 1 87 ? 3.470 -8.436 -1.820 1.00 61.75 87 PHE A O 1
ATOM 679 N N . GLY A 1 88 ? 2.244 -6.698 -1.133 1.00 59.66 88 GLY A N 1
ATOM 680 C CA . GLY A 1 88 ? 2.246 -7.073 0.282 1.00 59.66 88 GLY A CA 1
ATOM 681 C C . GLY A 1 88 ? 1.282 -8.223 0.604 1.00 59.66 88 GLY A C 1
ATOM 682 O O . GLY A 1 88 ? 0.420 -8.588 -0.198 1.00 59.66 88 GLY A O 1
ATOM 683 N N . ARG A 1 89 ? 1.399 -8.794 1.816 1.00 58.28 89 ARG A N 1
ATOM 684 C CA . ARG A 1 89 ? 0.427 -9.761 2.367 1.00 58.28 89 ARG A CA 1
ATOM 685 C C . ARG A 1 89 ? -0.933 -9.070 2.533 1.00 58.28 89 ARG A C 1
ATOM 687 O O . ARG A 1 89 ? -1.162 -8.408 3.539 1.00 58.28 89 ARG A O 1
ATOM 694 N N . ARG A 1 90 ? -1.806 -9.219 1.535 1.00 62.00 90 ARG A N 1
ATOM 695 C CA . ARG A 1 90 ? -3.097 -8.520 1.450 1.00 62.00 90 ARG A CA 1
ATOM 696 C C . ARG A 1 90 ? -3.997 -8.826 2.632 1.00 62.00 90 ARG A C 1
ATOM 698 O O . ARG A 1 90 ? -4.196 -9.995 2.980 1.00 62.00 90 ARG A O 1
ATOM 705 N N . LEU A 1 91 ? -4.577 -7.774 3.191 1.00 61.88 91 LEU A N 1
ATOM 706 C CA . LEU A 1 91 ? -5.560 -7.897 4.249 1.00 61.88 91 LEU A CA 1
ATOM 707 C C . LEU A 1 91 ? -6.841 -8.499 3.665 1.00 61.88 91 LEU A C 1
ATOM 709 O O . LEU A 1 91 ? -7.371 -9.431 4.250 1.00 61.88 91 LEU A O 1
ATOM 713 N N . SER A 1 92 ? -7.233 -8.133 2.439 1.00 61.75 92 SER A N 1
ATOM 714 C CA . SER A 1 92 ? -8.362 -8.752 1.731 1.00 61.75 92 SER A CA 1
ATOM 715 C C . SER A 1 92 ? -8.224 -10.269 1.585 1.00 61.75 92 SER A C 1
ATOM 717 O O . SER A 1 92 ? -9.185 -10.988 1.821 1.00 61.75 92 SER A O 1
ATOM 719 N N . LEU A 1 93 ? -7.039 -10.793 1.251 1.00 64.50 93 LEU A N 1
ATOM 720 C CA . LEU A 1 93 ? -6.825 -12.242 1.136 1.00 64.50 93 LEU A CA 1
ATOM 721 C C . LEU A 1 93 ? -6.888 -12.943 2.494 1.00 64.50 93 LEU A C 1
ATOM 723 O O . LEU A 1 93 ? -7.314 -14.093 2.560 1.00 64.50 93 LEU A O 1
ATOM 727 N N . ARG A 1 94 ? -6.460 -12.270 3.566 1.00 63.81 94 ARG A N 1
ATOM 728 C CA . ARG A 1 94 ? -6.574 -12.787 4.934 1.00 63.81 94 ARG A CA 1
ATOM 729 C C . ARG A 1 94 ? -8.020 -12.773 5.417 1.00 63.81 94 ARG A C 1
ATOM 731 O O . ARG A 1 94 ? -8.455 -13.769 5.968 1.00 63.81 94 ARG A O 1
ATOM 738 N N . VAL A 1 95 ? -8.768 -11.709 5.132 1.00 63.91 95 VAL A N 1
ATOM 739 C CA . VAL A 1 95 ? -10.192 -11.576 5.477 1.00 63.91 95 VAL A CA 1
ATOM 740 C C . VAL A 1 95 ? -11.054 -12.540 4.662 1.00 63.91 95 VAL A C 1
ATOM 742 O O . VAL A 1 95 ? -11.934 -13.177 5.213 1.00 63.91 95 VAL A O 1
ATOM 745 N N . VAL A 1 96 ? -10.762 -12.746 3.374 1.00 62.50 96 VAL A N 1
ATOM 746 C CA . VAL A 1 96 ? -11.448 -13.760 2.545 1.00 62.50 96 VAL A CA 1
ATOM 747 C C . VAL A 1 96 ? -11.230 -15.179 3.080 1.00 62.50 96 VAL A C 1
ATOM 749 O O . VAL A 1 96 ? -12.056 -16.054 2.850 1.00 62.50 96 VAL A O 1
ATOM 752 N N . ARG A 1 97 ? -10.112 -15.417 3.773 1.00 63.94 97 ARG A N 1
ATOM 753 C CA . ARG A 1 97 ? -9.826 -16.683 4.460 1.00 63.94 97 ARG A CA 1
ATOM 754 C C . ARG A 1 97 ? -10.283 -16.686 5.917 1.00 63.94 97 ARG A C 1
ATOM 756 O O . ARG A 1 97 ? -10.191 -17.734 6.550 1.00 63.94 97 ARG A O 1
ATOM 763 N N . ALA A 1 98 ? -10.718 -15.546 6.449 1.00 65.56 98 ALA A N 1
ATOM 764 C CA . ALA A 1 98 ? -11.188 -15.458 7.816 1.00 65.56 98 ALA A CA 1
ATOM 765 C C . ALA A 1 98 ? -12.519 -16.197 7.905 1.00 65.56 98 ALA A C 1
ATOM 767 O O . ALA A 1 98 ? -13.423 -16.003 7.091 1.00 65.56 98 ALA A O 1
ATOM 768 N N . ARG A 1 99 ? -12.609 -17.075 8.895 1.00 67.94 99 ARG A N 1
ATOM 769 C CA . ARG A 1 99 ? -13.854 -17.730 9.265 1.00 67.94 99 ARG A CA 1
ATOM 770 C C . ARG A 1 99 ? -14.560 -16.842 10.287 1.00 67.94 99 ARG A C 1
ATOM 772 O O . ARG A 1 99 ? -13.890 -16.268 11.148 1.00 67.94 99 ARG A O 1
ATOM 779 N N . GLU A 1 100 ? -15.882 -16.739 10.182 1.00 74.12 100 GLU A N 1
ATOM 780 C CA . GLU A 1 100 ? -16.696 -16.208 11.276 1.00 74.12 100 GLU A CA 1
ATOM 781 C C . GLU A 1 100 ? -16.651 -17.207 12.428 1.00 74.12 100 GLU A C 1
ATOM 783 O O . GLU A 1 100 ? -17.007 -18.378 12.260 1.00 74.12 100 GLU A O 1
ATOM 788 N N . VAL A 1 101 ? -16.134 -16.760 13.566 1.00 73.62 101 VAL A N 1
ATOM 789 C CA . VAL A 1 101 ? -15.930 -17.595 14.748 1.00 73.62 101 VAL A CA 1
ATOM 790 C C . VAL A 1 101 ? -16.457 -16.821 15.957 1.00 73.62 101 VAL A C 1
ATOM 792 O O . VAL A 1 101 ? -16.173 -15.623 16.065 1.00 73.62 101 VAL A O 1
ATOM 795 N N . PRO A 1 102 ? -17.238 -17.454 16.849 1.00 72.00 102 PRO A N 1
ATOM 796 C CA . PRO A 1 102 ? -17.642 -16.817 18.094 1.00 72.00 102 PRO A CA 1
ATOM 797 C C . PRO A 1 102 ? -16.418 -16.570 18.990 1.00 72.00 102 PRO A C 1
ATOM 799 O O . PRO A 1 102 ? -15.354 -17.172 18.827 1.00 72.00 102 PRO A O 1
ATOM 802 N N . VAL A 1 103 ? -16.531 -15.629 19.925 1.00 68.38 103 VAL A N 1
ATOM 803 C CA . VAL A 1 103 ? -15.390 -15.147 20.724 1.00 68.38 103 VAL A CA 1
ATOM 804 C C . VAL A 1 103 ? -14.758 -16.271 21.553 1.00 68.38 103 VAL A C 1
ATOM 806 O O . VAL A 1 103 ? -13.548 -16.267 21.782 1.00 68.38 103 VAL A O 1
ATOM 809 N N . ASP A 1 104 ? -15.555 -17.238 21.997 1.00 69.19 104 ASP A N 1
ATOM 810 C CA . ASP A 1 104 ? -15.132 -18.386 22.800 1.00 69.19 104 ASP A CA 1
ATOM 811 C C . ASP A 1 104 ? -14.342 -19.442 22.007 1.00 69.19 104 ASP A C 1
ATOM 813 O O . ASP A 1 104 ? -13.475 -20.115 22.574 1.00 69.19 104 ASP A O 1
ATOM 817 N N . GLU A 1 105 ? -14.583 -19.546 20.701 1.00 69.00 105 GLU A N 1
ATOM 818 C CA . GLU A 1 105 ? -13.868 -20.445 19.788 1.00 69.00 105 GLU A CA 1
ATOM 819 C C . GLU A 1 105 ? -12.622 -19.799 19.155 1.00 69.00 105 GLU A C 1
ATOM 821 O O . GLU A 1 105 ? -11.814 -20.485 18.525 1.00 69.00 105 GLU A O 1
ATOM 826 N N . ALA A 1 106 ? -12.427 -18.490 19.336 1.00 67.50 106 ALA A N 1
ATOM 827 C CA . ALA A 1 106 ? -11.316 -17.748 18.754 1.00 67.50 106 ALA A CA 1
ATOM 828 C C . ALA A 1 106 ? -9.960 -18.170 19.367 1.00 67.50 106 ALA A C 1
ATOM 830 O O . ALA A 1 106 ? -9.604 -17.809 20.497 1.00 67.50 106 ALA A O 1
ATOM 831 N N . LEU A 1 107 ? -9.169 -18.940 18.610 1.00 65.69 107 LEU A N 1
ATOM 832 C CA . LEU A 1 107 ? -7.859 -19.421 19.049 1.00 65.69 107 LEU A CA 1
ATOM 833 C C . LEU A 1 107 ? -6.788 -18.316 18.972 1.00 65.69 107 LEU A C 1
ATOM 835 O O . LEU A 1 107 ? -6.760 -17.543 18.013 1.00 65.69 107 LEU A O 1
ATOM 839 N N . PRO A 1 108 ? -5.860 -18.238 19.948 1.00 65.44 108 PRO A N 1
ATOM 840 C CA . PRO A 1 108 ? -4.734 -17.310 19.880 1.00 65.44 108 PRO A CA 1
ATOM 841 C C . PRO A 1 108 ? -3.898 -17.511 18.610 1.00 65.44 108 PRO A C 1
ATOM 843 O O . PRO A 1 108 ? -3.644 -18.642 18.205 1.00 65.44 108 PRO A O 1
ATOM 846 N N . HIS A 1 109 ? -3.418 -16.408 18.037 1.00 64.00 109 HIS A N 1
ATOM 847 C CA . HIS A 1 109 ? -2.610 -16.323 16.814 1.00 64.00 109 HIS A CA 1
ATOM 848 C C . HIS A 1 109 ? -3.327 -16.688 15.510 1.00 64.00 109 HIS A C 1
ATOM 850 O O . HIS A 1 109 ? -2.715 -16.620 14.440 1.00 64.00 109 HIS A O 1
ATOM 856 N N . GLU A 1 110 ? -4.619 -17.009 15.560 1.00 64.56 110 GLU A N 1
ATOM 857 C CA . GLU A 1 110 ? -5.430 -17.151 14.357 1.00 64.56 110 GLU A CA 1
ATOM 858 C C . GLU A 1 110 ? -5.973 -15.799 13.891 1.00 64.56 110 GLU A C 1
ATOM 860 O O . GLU A 1 110 ? -6.276 -14.907 14.688 1.00 64.56 110 GLU A O 1
ATOM 865 N N . PHE A 1 111 ? -6.074 -15.649 12.569 1.00 66.44 111 PHE A N 1
ATOM 866 C CA . PHE A 1 111 ? -6.709 -14.498 11.940 1.00 66.44 111 PHE A CA 1
ATOM 867 C C . PHE A 1 111 ? -8.191 -14.811 11.732 1.00 66.44 111 PHE A C 1
ATOM 869 O O . PHE A 1 111 ? -8.533 -15.635 10.882 1.00 66.44 111 PHE A O 1
ATOM 876 N N . VAL A 1 112 ? -9.055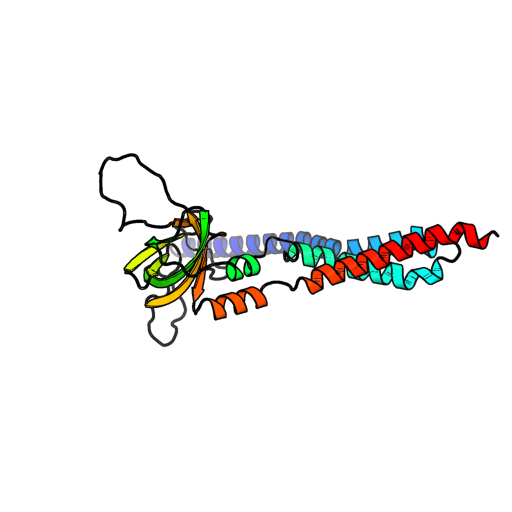 -14.166 12.511 1.00 71.69 112 VAL A N 1
ATOM 877 C CA . VAL A 1 112 ? -10.491 -14.478 12.582 1.00 71.69 112 VAL A CA 1
ATOM 878 C C . VAL A 1 112 ? -11.348 -13.261 12.252 1.00 71.69 112 VAL A C 1
ATOM 880 O O . VAL A 1 112 ? -10.881 -12.118 12.305 1.00 71.69 112 VAL A O 1
ATOM 883 N N . ALA A 1 113 ? -12.608 -13.525 11.911 1.00 75.69 113 ALA A N 1
ATOM 884 C CA . ALA A 1 113 ? -13.664 -12.529 11.848 1.00 75.69 113 ALA A CA 1
ATOM 885 C C . ALA A 1 113 ? -14.654 -12.790 12.984 1.00 75.69 113 ALA A C 1
ATOM 887 O O . ALA A 1 113 ? -15.161 -13.900 13.116 1.00 75.69 113 ALA A O 1
ATOM 888 N N . ILE A 1 114 ? -14.915 -11.774 13.800 1.00 75.06 114 ILE A N 1
ATOM 889 C CA . ILE A 1 114 ? -15.870 -11.851 14.903 1.00 75.06 114 ILE A CA 1
ATOM 890 C C . ILE A 1 114 ? -16.990 -10.867 14.599 1.00 75.06 114 ILE A C 1
ATOM 892 O O . ILE A 1 114 ? -16.762 -9.658 14.551 1.00 75.06 114 ILE A O 1
ATOM 896 N N . ASP A 1 115 ? -18.183 -11.400 14.376 1.00 80.94 115 ASP A N 1
ATOM 897 C CA . ASP A 1 115 ? -19.409 -10.619 14.269 1.00 80.94 115 ASP A CA 1
ATOM 898 C C . ASP A 1 115 ? -19.936 -10.306 15.672 1.00 80.94 115 ASP A C 1
ATOM 900 O O . ASP A 1 115 ? -20.132 -11.205 16.493 1.00 80.94 115 ASP A O 1
ATOM 904 N N . ALA A 1 116 ? -20.094 -9.022 15.970 1.00 80.19 116 ALA A N 1
ATOM 905 C CA . ALA A 1 116 ? -20.380 -8.550 17.314 1.00 80.19 116 ALA A CA 1
ATOM 906 C C . ALA A 1 116 ? -21.160 -7.234 17.311 1.00 80.19 116 ALA A C 1
ATOM 908 O O . ALA A 1 116 ? -21.247 -6.526 16.314 1.00 80.19 116 ALA A O 1
ATOM 909 N N . TRP A 1 117 ? -21.699 -6.870 18.466 1.00 82.44 117 TRP A N 1
ATOM 910 C CA . TRP A 1 117 ? -22.304 -5.574 18.730 1.00 82.44 117 TRP A CA 1
ATOM 911 C C . TRP A 1 117 ? -21.380 -4.737 19.599 1.00 82.44 117 TRP A C 1
ATOM 913 O O . TRP A 1 117 ? -20.749 -5.243 20.528 1.00 82.44 117 TRP A O 1
ATOM 923 N N . VAL A 1 118 ? -21.315 -3.439 19.317 1.00 81.38 118 VAL A N 1
ATOM 924 C CA . VAL A 1 118 ? -20.573 -2.494 20.155 1.00 81.38 118 VAL A CA 1
ATOM 925 C C . VAL A 1 118 ? -21.335 -2.285 21.456 1.00 81.38 118 VAL A C 1
ATOM 927 O O . VAL A 1 118 ? -22.447 -1.765 21.455 1.00 81.38 118 VAL A O 1
ATOM 930 N N . VAL A 1 119 ? -20.734 -2.672 22.575 1.00 84.38 119 VAL A N 1
ATOM 931 C CA . VAL A 1 119 ? -21.335 -2.521 23.905 1.00 84.38 119 VAL A CA 1
ATOM 932 C C . VAL A 1 119 ? -20.899 -1.215 24.545 1.00 84.38 119 VAL A C 1
ATOM 934 O O . VAL A 1 119 ? -21.711 -0.502 25.125 1.00 84.38 119 VAL A O 1
ATOM 937 N N . SER A 1 120 ? -19.609 -0.899 24.459 1.00 81.12 120 SER A N 1
ATOM 938 C CA . SER A 1 120 ? -19.059 0.329 25.022 1.00 81.12 120 SER A CA 1
ATOM 939 C C . SER A 1 120 ? -17.713 0.677 24.401 1.00 81.12 120 SER A C 1
ATOM 941 O O . SER A 1 120 ? -17.092 -0.114 23.687 1.00 81.12 120 SER A O 1
ATOM 943 N N . GLY A 1 121 ? -17.252 1.887 24.681 1.00 77.06 121 GLY A N 1
ATOM 944 C CA . GLY A 1 121 ? -15.904 2.329 24.378 1.00 77.06 121 GLY A CA 1
ATOM 945 C C . GLY A 1 121 ? -15.679 3.724 24.928 1.00 77.06 121 GLY A C 1
ATOM 946 O O . GLY A 1 121 ? -16.438 4.199 25.774 1.00 77.06 121 GLY A O 1
ATOM 947 N N . ARG A 1 122 ? -14.635 4.400 24.458 1.00 74.81 122 ARG A N 1
ATOM 948 C CA . ARG A 1 122 ? -14.385 5.782 24.856 1.00 74.81 122 ARG A CA 1
ATOM 949 C C . ARG A 1 122 ? -15.277 6.730 24.049 1.00 74.81 122 ARG A C 1
ATOM 951 O O . ARG A 1 122 ? -15.155 6.718 22.827 1.00 74.81 122 ARG A O 1
ATOM 958 N N . PRO A 1 123 ? -16.098 7.585 24.672 1.00 77.75 123 PRO A N 1
ATOM 959 C CA . PRO A 1 123 ? -16.953 8.508 23.935 1.00 77.75 123 PRO A CA 1
ATOM 960 C C . PRO A 1 123 ? -16.128 9.498 23.105 1.00 77.75 123 PRO A C 1
ATOM 962 O O . PRO A 1 123 ? -15.067 9.961 23.539 1.00 77.75 123 PRO A O 1
ATOM 965 N N . ILE A 1 124 ? -16.625 9.821 21.911 1.00 74.69 124 ILE A N 1
ATOM 966 C CA . ILE A 1 124 ? -16.085 10.880 21.053 1.00 74.69 124 ILE A CA 1
ATOM 967 C C . ILE A 1 124 ? -17.171 11.899 20.720 1.00 74.69 124 ILE A C 1
ATOM 969 O O . ILE A 1 124 ? -18.303 11.543 20.398 1.00 74.69 124 ILE A O 1
ATOM 973 N N . GLU A 1 125 ? -16.812 13.179 20.740 1.00 66.62 125 GLU A N 1
ATOM 974 C CA . GLU A 1 125 ? -17.696 14.233 20.251 1.00 66.62 125 GLU A CA 1
ATOM 975 C C . GLU A 1 125 ? -17.683 14.217 18.717 1.00 66.62 125 GLU A C 1
ATOM 977 O O . GLU A 1 125 ? -16.708 14.600 18.068 1.00 66.62 125 GLU A O 1
ATOM 982 N N . ARG A 1 126 ? -18.772 13.724 18.121 1.00 64.50 126 ARG A N 1
ATOM 983 C CA . ARG A 1 126 ? -19.074 13.895 16.695 1.00 64.50 126 ARG A CA 1
ATOM 984 C C . ARG A 1 126 ? -20.269 14.832 16.546 1.00 64.50 126 ARG A C 1
ATOM 986 O O . ARG A 1 126 ? -21.172 14.779 17.382 1.00 64.50 126 ARG A O 1
ATOM 993 N N . PRO A 1 127 ? -20.325 15.653 15.480 1.00 55.03 127 PRO A N 1
ATOM 994 C CA . PRO A 1 127 ? -21.536 16.398 15.167 1.00 55.03 127 PRO A CA 1
ATOM 995 C C . PRO A 1 127 ? -22.698 15.407 15.054 1.00 55.03 127 PRO A C 1
ATOM 997 O O . PRO A 1 127 ? -22.602 14.413 14.329 1.00 55.03 127 PRO A O 1
ATOM 1000 N N . ALA A 1 128 ? -23.737 15.648 15.855 1.00 51.34 128 ALA A N 1
ATOM 1001 C CA . ALA A 1 128 ? -24.806 14.699 16.122 1.00 51.34 128 ALA A CA 1
ATOM 1002 C C . ALA A 1 128 ? -25.409 14.156 14.820 1.00 51.34 128 ALA A C 1
ATOM 1004 O O . ALA A 1 128 ? -26.006 14.896 14.035 1.00 51.34 128 ALA A O 1
ATOM 1005 N N . ALA A 1 129 ? -25.263 12.849 14.601 1.00 51.34 129 ALA A N 1
ATOM 1006 C CA . ALA A 1 129 ? -26.091 12.160 13.628 1.00 51.34 129 ALA A CA 1
ATOM 1007 C C . ALA A 1 129 ? -27.550 12.200 14.128 1.00 51.34 129 ALA A C 1
ATOM 1009 O O . ALA A 1 129 ? -27.783 12.109 15.340 1.00 51.34 129 ALA A O 1
ATOM 1010 N N . PRO A 1 130 ? -28.543 12.341 13.235 1.00 43.81 130 PRO A N 1
ATOM 1011 C CA . PRO A 1 130 ? -29.944 12.283 13.630 1.00 43.81 130 PRO A CA 1
ATOM 1012 C C . PRO A 1 130 ? -30.231 10.892 14.216 1.00 43.81 130 PRO A C 1
ATOM 1014 O O . PRO A 1 130 ? -30.181 9.901 13.495 1.00 43.81 130 PRO A O 1
ATOM 1017 N N . GLY A 1 131 ? -30.461 10.823 15.530 1.00 58.50 131 GLY A N 1
ATOM 1018 C CA . GLY A 1 131 ? -30.674 9.562 16.254 1.00 58.50 131 GLY A CA 1
ATOM 1019 C C . GLY A 1 131 ? -30.230 9.576 17.719 1.00 58.50 131 GLY A C 1
ATOM 1020 O O . GLY A 1 131 ? -30.780 8.829 18.514 1.00 58.50 131 GLY A O 1
ATOM 1021 N N . GLY A 1 132 ? -29.304 10.463 18.107 1.00 58.59 132 GLY A N 1
ATOM 1022 C CA . GLY A 1 132 ? -28.810 10.520 19.493 1.00 58.59 132 GLY A CA 1
ATOM 1023 C C . GLY A 1 132 ? -27.872 9.368 19.876 1.00 58.59 132 GLY A C 1
ATOM 1024 O O . GLY A 1 132 ? -27.542 9.227 21.050 1.00 58.59 132 GLY A O 1
ATOM 1025 N N . ASP A 1 133 ? -27.433 8.569 18.900 1.00 67.31 133 ASP A N 1
ATOM 1026 C CA . ASP A 1 133 ? -26.529 7.441 19.120 1.00 67.31 133 ASP A CA 1
ATOM 1027 C C . ASP A 1 133 ? -25.167 7.917 19.647 1.00 67.31 133 ASP A C 1
ATOM 1029 O O . ASP A 1 133 ? -24.521 8.797 19.061 1.00 67.31 133 ASP A O 1
ATOM 1033 N N . GLU A 1 134 ? -24.708 7.296 20.734 1.00 78.25 134 GLU A N 1
ATOM 1034 C CA . GLU A 1 134 ? -23.387 7.546 21.302 1.00 78.25 134 GLU A CA 1
ATOM 1035 C C . GLU A 1 134 ? -22.304 6.936 20.401 1.00 78.25 134 GLU A C 1
ATOM 1037 O O . GLU A 1 134 ? -22.287 5.732 20.122 1.00 78.25 134 GLU A O 1
ATOM 1042 N N . TRP A 1 135 ? -21.385 7.783 19.937 1.00 78.62 135 TRP A N 1
ATOM 1043 C CA . TRP A 1 135 ? -20.208 7.354 19.193 1.00 78.62 135 TRP A CA 1
ATOM 1044 C C . TRP A 1 135 ? -19.062 7.077 20.154 1.00 78.62 135 TRP A C 1
ATOM 1046 O O . TRP A 1 135 ? -18.679 7.937 20.949 1.00 78.62 135 TRP A O 1
ATOM 1056 N N . VAL A 1 136 ? -18.467 5.897 20.021 1.00 75.75 136 VAL A N 1
ATOM 1057 C CA . VAL A 1 136 ? -17.332 5.463 20.829 1.00 75.75 136 VAL A CA 1
ATOM 1058 C C . VAL A 1 136 ? -16.129 5.118 19.960 1.00 75.75 136 VAL A C 1
ATOM 1060 O O . VAL A 1 136 ? -16.253 4.779 18.785 1.00 75.75 136 VAL A O 1
ATOM 1063 N N . THR A 1 137 ? -14.944 5.216 20.545 1.00 72.94 137 THR A N 1
ATOM 1064 C CA . THR A 1 137 ? -13.661 4.815 19.969 1.00 72.94 137 THR A CA 1
ATOM 1065 C C . THR A 1 137 ? -12.931 3.871 20.918 1.00 72.94 137 THR A C 1
ATOM 1067 O O . THR A 1 137 ? -13.415 3.544 22.003 1.00 72.94 137 THR A O 1
ATOM 1070 N N . TYR A 1 138 ? -11.748 3.427 20.508 1.00 66.25 138 TYR A N 1
ATOM 1071 C CA . TYR A 1 138 ? -10.911 2.540 21.295 1.00 66.25 138 TYR A CA 1
ATOM 1072 C C . TYR A 1 138 ? -10.594 3.080 22.709 1.00 66.25 138 TYR A C 1
ATOM 1074 O 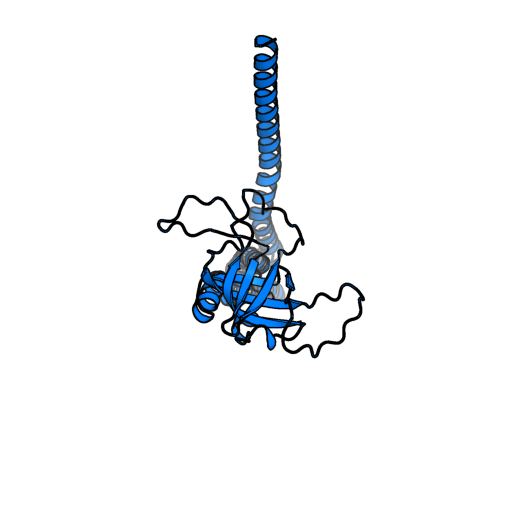O . TYR A 1 138 ? -10.388 4.288 22.873 1.00 66.25 138 TYR A O 1
ATOM 1082 N N . PRO A 1 139 ? -10.463 2.190 23.713 1.00 70.25 139 PRO A N 1
ATOM 1083 C CA . PRO A 1 139 ? -10.704 0.745 23.636 1.00 70.25 139 PRO A CA 1
ATOM 1084 C C . PRO A 1 139 ? -12.193 0.429 23.422 1.00 70.25 139 PRO A C 1
ATOM 1086 O O . PRO A 1 139 ? -13.046 1.011 24.082 1.00 70.25 139 PRO A O 1
ATOM 1089 N N . LEU A 1 140 ? -12.495 -0.479 22.490 1.00 71.19 140 LEU A N 1
ATOM 1090 C CA . LEU A 1 140 ? -13.861 -0.907 22.179 1.00 71.19 140 LEU A CA 1
ATOM 1091 C C . LEU A 1 140 ? -14.162 -2.214 22.904 1.00 71.19 140 LEU A C 1
ATOM 1093 O O . LEU A 1 140 ? -13.333 -3.124 22.913 1.00 71.19 140 LEU A O 1
ATOM 1097 N N . VAL A 1 141 ? -15.358 -2.321 23.466 1.00 78.44 141 VAL A N 1
ATOM 1098 C CA . VAL A 1 141 ? -15.901 -3.553 24.033 1.00 78.44 141 VAL A CA 1
ATOM 1099 C C . VAL A 1 141 ? -17.005 -4.041 23.112 1.00 78.44 141 VAL A C 1
ATOM 1101 O O . VAL A 1 141 ? -17.989 -3.338 22.879 1.00 78.44 141 VAL A O 1
ATOM 1104 N N . LEU A 1 142 ? -16.822 -5.240 22.575 1.00 78.00 142 LEU A N 1
ATOM 1105 C CA . LEU A 1 142 ? -17.719 -5.877 21.625 1.00 78.00 142 LEU A CA 1
ATOM 1106 C C . LEU A 1 142 ? -18.303 -7.140 22.259 1.00 78.00 142 LEU A C 1
ATOM 1108 O O . LEU A 1 142 ? -17.575 -7.862 22.938 1.00 78.00 142 LEU A O 1
ATOM 1112 N N . ALA A 1 143 ? -19.583 -7.415 22.039 1.00 80.38 143 ALA A N 1
ATOM 1113 C CA . ALA A 1 143 ? -20.221 -8.663 22.453 1.00 80.38 143 ALA A CA 1
ATOM 1114 C C . ALA A 1 143 ? -20.701 -9.433 21.228 1.00 80.38 143 ALA A C 1
ATOM 1116 O O . ALA A 1 143 ? -21.346 -8.845 20.367 1.00 80.38 143 ALA A O 1
ATOM 1117 N N . ASP A 1 144 ? -20.392 -10.721 21.134 1.00 80.88 144 ASP A N 1
ATOM 1118 C CA . ASP A 1 144 ? -20.938 -11.577 20.081 1.00 80.88 144 ASP A CA 1
ATOM 1119 C C . ASP A 1 144 ? -22.364 -12.057 20.415 1.00 80.88 144 ASP A C 1
ATOM 1121 O O . ASP A 1 144 ? -22.935 -11.735 21.460 1.00 80.88 144 ASP A O 1
ATOM 1125 N N . ALA A 1 145 ? -22.947 -12.865 19.526 1.00 78.94 145 ALA A N 1
ATOM 1126 C CA . ALA A 1 145 ? -24.307 -13.381 19.701 1.00 78.94 145 ALA A CA 1
ATOM 1127 C C . ALA A 1 145 ? -24.418 -14.415 20.834 1.00 78.94 145 ALA A C 1
ATOM 1129 O O . ALA A 1 145 ? -25.515 -14.665 21.332 1.00 78.94 145 ALA A O 1
ATOM 1130 N N . SER A 1 146 ? -23.296 -15.022 21.229 1.00 75.00 146 SER A N 1
ATOM 1131 C CA . SER A 1 146 ? -23.227 -15.990 22.325 1.00 75.00 146 SER A CA 1
ATOM 1132 C C . SER A 1 146 ? -23.074 -15.315 23.696 1.00 75.00 146 SER A C 1
ATOM 1134 O O . SER A 1 146 ? -23.201 -15.972 24.728 1.00 75.00 146 SER A O 1
ATOM 1136 N N . GLY A 1 147 ? -22.858 -13.994 23.715 1.00 71.50 147 GLY A N 1
ATOM 1137 C CA . GLY A 1 147 ? -22.596 -13.204 24.916 1.00 71.50 147 GLY A CA 1
ATOM 1138 C C . GLY A 1 147 ? -21.114 -13.151 25.298 1.00 71.50 147 GLY A C 1
ATOM 1139 O O . GLY A 1 147 ? -20.771 -12.615 26.354 1.00 71.50 147 GLY A O 1
ATOM 1140 N N . GLY A 1 148 ? -20.226 -13.688 24.459 1.00 72.50 148 GLY A N 1
ATOM 1141 C CA . GLY A 1 148 ? -18.783 -13.564 24.595 1.00 72.50 148 GLY A CA 1
ATOM 1142 C C . GLY A 1 148 ? -18.338 -12.119 24.386 1.00 72.50 148 GLY A C 1
ATOM 1143 O O . GLY A 1 148 ? -18.785 -11.448 23.458 1.00 72.50 148 GLY A O 1
ATOM 1144 N N . VAL A 1 149 ? -17.449 -11.629 25.254 1.00 73.44 149 VAL A N 1
ATOM 1145 C CA . VAL A 1 149 ? -17.004 -10.228 25.245 1.00 73.44 149 VAL A CA 1
ATOM 1146 C C . VAL A 1 149 ? -15.549 -10.116 24.797 1.00 73.44 149 VAL A C 1
ATOM 1148 O O . VAL A 1 149 ? -14.645 -10.724 25.371 1.00 73.44 149 VAL A O 1
ATOM 1151 N N . LEU A 1 150 ? -15.327 -9.276 23.792 1.00 72.19 150 LEU A N 1
ATOM 1152 C CA . LEU A 1 150 ? -14.050 -8.979 23.159 1.00 72.19 150 LEU A CA 1
ATOM 1153 C C . LEU A 1 150 ? -13.653 -7.526 23.451 1.00 72.19 150 LEU A C 1
ATOM 1155 O O . LEU A 1 150 ? -14.445 -6.612 23.228 1.00 72.19 150 LEU A O 1
ATOM 1159 N N . ARG A 1 151 ? -12.412 -7.286 23.896 1.00 73.81 151 ARG A N 1
ATOM 1160 C CA . ARG A 1 151 ? -11.875 -5.925 24.058 1.00 73.81 151 ARG A CA 1
ATOM 1161 C C . ARG A 1 151 ? -10.848 -5.643 22.971 1.00 73.81 151 ARG A C 1
ATOM 1163 O O . ARG A 1 151 ? -9.789 -6.262 22.915 1.00 73.81 151 ARG A O 1
ATOM 1170 N N . VAL A 1 152 ? -11.138 -4.673 22.118 1.00 67.69 152 VAL A N 1
ATOM 1171 C CA . VAL A 1 152 ? -10.253 -4.263 21.026 1.00 67.69 152 VAL A CA 1
ATOM 1172 C C . VAL A 1 152 ? -9.537 -2.975 21.409 1.00 67.69 152 VAL A C 1
ATOM 1174 O O . VAL A 1 152 ? -10.144 -2.042 21.932 1.00 67.69 152 VAL A O 1
ATOM 1177 N N . GLU A 1 153 ? -8.237 -2.913 21.150 1.00 64.56 153 GLU A N 1
ATOM 1178 C CA . GLU A 1 153 ? -7.372 -1.805 21.533 1.00 64.56 153 GLU A CA 1
ATOM 1179 C C . GLU A 1 153 ? -6.497 -1.299 20.383 1.00 64.56 153 GLU A C 1
ATOM 1181 O O . GLU A 1 153 ? -6.253 -1.975 19.376 1.00 64.56 153 GLU A O 1
ATOM 1186 N N . ARG A 1 154 ? -5.973 -0.082 20.558 1.00 55.31 154 ARG A N 1
ATOM 1187 C CA . ARG A 1 154 ? -5.068 0.543 19.593 1.00 55.31 154 ARG A CA 1
ATOM 1188 C C . ARG A 1 154 ? -3.682 -0.109 19.596 1.00 55.31 154 ARG A C 1
ATOM 1190 O O . ARG A 1 154 ? -3.244 -0.716 20.570 1.00 55.31 154 ARG A O 1
ATOM 1197 N N . ALA A 1 155 ? -2.985 0.049 18.472 1.00 48.47 155 ALA A N 1
ATOM 1198 C CA . ALA A 1 155 ? -1.668 -0.526 18.216 1.00 48.47 155 ALA A CA 1
ATOM 1199 C C . ALA A 1 155 ? -0.563 -0.015 19.117 1.00 48.47 155 ALA A C 1
ATOM 1201 O O . ALA A 1 155 ? 0.333 -0.753 19.517 1.00 48.47 155 ALA A O 1
ATOM 1202 N N . ASP A 1 156 ? -0.646 1.277 19.386 1.00 46.06 156 ASP A N 1
ATOM 1203 C CA . ASP A 1 156 ? 0.267 2.031 20.220 1.00 46.06 156 ASP A CA 1
ATOM 1204 C C . ASP A 1 156 ? 0.045 1.738 21.709 1.00 46.06 156 ASP A C 1
ATOM 1206 O O . ASP A 1 156 ? 0.813 2.220 22.536 1.00 46.06 156 ASP A O 1
ATOM 1210 N N . GLY A 1 157 ? -0.984 0.951 22.065 1.00 46.00 157 GLY A N 1
ATOM 1211 C CA . GLY A 1 157 ? -1.380 0.713 23.453 1.00 46.00 157 GLY A CA 1
ATOM 1212 C C . GLY A 1 157 ? -1.764 2.000 24.185 1.00 46.00 157 GLY A C 1
ATOM 1213 O O . GLY A 1 157 ? -1.833 2.003 25.411 1.00 46.00 157 GLY A O 1
ATOM 1214 N N . ALA A 1 158 ? -1.966 3.098 23.449 1.00 44.84 158 ALA A N 1
ATOM 1215 C CA . ALA A 1 158 ? -2.206 4.401 24.023 1.00 44.84 158 ALA A CA 1
ATOM 1216 C C . ALA A 1 158 ? -3.701 4.571 24.298 1.00 44.84 158 ALA A C 1
ATOM 1218 O O . ALA A 1 158 ? -4.519 4.600 23.378 1.00 44.84 158 ALA A O 1
ATOM 1219 N N . ASP A 1 159 ? -4.040 4.796 25.566 1.00 46.62 159 ASP A N 1
ATOM 1220 C CA . ASP A 1 159 ? -5.372 5.221 26.016 1.00 46.62 159 ASP A CA 1
ATOM 1221 C C . ASP A 1 159 ? -5.666 6.698 25.665 1.00 46.62 159 ASP A C 1
ATOM 1223 O O . ASP A 1 159 ? -6.525 7.332 26.272 1.00 46.62 159 ASP A O 1
ATOM 1227 N N . GLN A 1 160 ? -4.955 7.301 24.707 1.00 41.28 160 GLN A N 1
ATOM 1228 C CA . GLN A 1 160 ? -5.169 8.686 24.272 1.00 41.28 160 GLN A CA 1
ATOM 1229 C C . GLN A 1 160 ? -5.999 8.723 22.979 1.00 41.28 160 GLN A C 1
ATOM 1231 O O . GLN A 1 160 ? -5.871 7.820 22.143 1.00 41.28 160 GLN A O 1
ATOM 1236 N N . PRO A 1 161 ? -6.869 9.738 22.795 1.00 42.59 161 PRO A N 1
ATOM 1237 C CA . PRO A 1 161 ? -7.624 9.868 21.557 1.00 42.59 161 PRO A CA 1
ATOM 1238 C C . PRO A 1 161 ? -6.632 10.049 20.402 1.00 42.59 161 PRO A C 1
ATOM 1240 O O . PRO A 1 161 ? -5.596 10.697 20.565 1.00 42.59 161 PRO A O 1
ATOM 1243 N N . ALA A 1 162 ? -6.902 9.439 19.245 1.00 43.66 162 ALA A N 1
ATOM 1244 C CA . ALA A 1 162 ? -6.122 9.732 18.048 1.00 43.66 162 ALA A CA 1
ATOM 1245 C C . ALA A 1 162 ? -6.231 11.245 17.797 1.00 43.66 162 ALA A C 1
ATOM 1247 O O . ALA A 1 162 ? -7.345 11.760 17.723 1.00 43.66 162 ALA A O 1
ATOM 1248 N N . GLY A 1 163 ? -5.095 11.949 17.772 1.00 37.09 163 GLY A N 1
ATOM 1249 C CA . GLY A 1 163 ? -5.069 13.404 17.627 1.00 37.09 163 GLY A CA 1
ATOM 1250 C C . GLY A 1 163 ? -5.869 13.870 16.409 1.00 37.09 163 GLY A C 1
ATOM 1251 O O . GLY A 1 163 ? -5.972 13.150 15.410 1.00 37.09 163 GLY A O 1
ATOM 1252 N N . GLU A 1 164 ? -6.442 15.070 16.515 1.00 32.31 164 GLU A N 1
ATOM 1253 C CA . GLU A 1 164 ? -7.170 15.735 15.434 1.00 32.31 164 GLU A CA 1
ATOM 1254 C C . GLU A 1 164 ? -6.352 15.680 14.135 1.00 32.31 164 GLU A C 1
ATOM 1256 O O . GLU A 1 164 ? -5.232 16.180 14.062 1.00 32.31 164 GLU A O 1
ATOM 1261 N N . GLY A 1 165 ? -6.894 15.008 13.118 1.00 34.56 165 GLY A N 1
ATOM 1262 C CA . GLY A 1 165 ? -6.254 14.855 11.808 1.00 34.56 165 GLY A CA 1
ATOM 1263 C C . GLY A 1 165 ? -5.990 13.410 11.383 1.00 34.56 165 GLY A C 1
ATOM 1264 O O . GLY A 1 165 ? -5.788 13.158 10.196 1.00 34.56 165 GLY A O 1
ATOM 1265 N N . LEU A 1 166 ? -6.061 12.437 12.294 1.00 35.75 166 LEU A N 1
ATOM 1266 C CA . LEU A 1 166 ? -6.112 11.025 11.914 1.00 35.75 166 LEU A CA 1
ATOM 1267 C C . LEU A 1 166 ? -7.558 10.662 11.566 1.00 35.75 166 LEU A C 1
ATOM 1269 O O . LEU A 1 166 ? -8.455 10.808 12.394 1.00 35.75 166 LEU A O 1
ATOM 1273 N N . HIS A 1 167 ? -7.786 10.191 10.336 1.00 37.12 167 HIS A N 1
ATOM 1274 C CA . HIS A 1 167 ? -9.037 9.541 9.934 1.00 37.12 167 HIS A CA 1
ATOM 1275 C C . HIS A 1 167 ? -9.558 8.667 11.085 1.00 37.12 167 HIS A C 1
ATOM 1277 O O . HIS A 1 167 ? -8.765 7.940 11.678 1.00 37.12 167 HIS A O 1
ATOM 1283 N N . TYR A 1 168 ? -10.852 8.762 11.412 1.00 45.12 168 TYR A N 1
ATOM 1284 C CA . TYR A 1 168 ? -11.511 8.059 12.524 1.00 45.12 168 TYR A CA 1
ATOM 1285 C C . TYR A 1 168 ? -11.472 6.523 12.363 1.00 45.12 168 TYR A C 1
ATOM 1287 O O . TYR A 1 168 ? -12.497 5.871 12.168 1.00 45.12 168 TYR A O 1
ATOM 1295 N N . TYR A 1 169 ? -10.286 5.925 12.412 1.00 47.53 169 TYR A N 1
ATOM 1296 C CA . TYR A 1 169 ? -10.084 4.490 12.421 1.00 47.53 169 TYR A CA 1
ATOM 1297 C C . TYR A 1 169 ? -10.632 3.951 13.746 1.00 47.53 169 TYR A C 1
ATOM 1299 O O . TYR A 1 169 ? -10.060 4.198 14.805 1.00 47.53 169 TYR A O 1
ATOM 1307 N N . GLY A 1 170 ? -11.748 3.220 13.673 1.00 53.66 170 GLY A N 1
ATOM 1308 C CA . GLY A 1 170 ? -12.364 2.539 14.816 1.00 53.66 170 GLY A CA 1
ATOM 1309 C C . GLY A 1 170 ? -13.303 3.382 15.676 1.00 53.66 170 GLY A C 1
ATOM 1310 O O . GLY A 1 170 ? -13.451 3.086 16.856 1.00 53.66 170 GLY A O 1
ATOM 1311 N N . ALA A 1 171 ? -13.937 4.411 15.107 1.00 66.50 171 ALA A N 1
ATOM 1312 C CA . ALA A 1 171 ? -15.147 4.971 15.703 1.00 66.50 171 ALA A CA 1
ATOM 1313 C C . ALA A 1 171 ? -16.360 4.121 15.298 1.00 66.50 171 ALA A C 1
ATOM 1315 O O . ALA A 1 171 ? -16.547 3.871 14.107 1.00 66.50 171 ALA A O 1
ATOM 1316 N N . ALA A 1 172 ? -17.177 3.716 16.263 1.00 71.69 172 ALA A N 1
ATOM 1317 C CA . ALA A 1 172 ? -18.387 2.935 16.032 1.00 71.69 172 ALA A CA 1
ATOM 1318 C C . ALA A 1 172 ? -19.515 3.417 16.949 1.00 71.69 172 ALA A C 1
ATOM 1320 O O . ALA A 1 172 ? -19.261 4.045 17.981 1.00 71.69 172 ALA A O 1
ATOM 1321 N N . ARG A 1 173 ? -20.763 3.143 16.574 1.00 80.50 173 ARG A N 1
ATOM 1322 C CA . ARG A 1 173 ? -21.923 3.473 17.412 1.00 80.50 173 ARG A CA 1
ATOM 1323 C C . ARG A 1 173 ? -22.205 2.373 18.418 1.00 80.50 173 ARG A C 1
ATOM 1325 O O . ARG A 1 173 ? -22.181 1.196 18.062 1.00 80.50 173 ARG A O 1
ATOM 1332 N N . VAL A 1 174 ? -22.532 2.753 19.648 1.00 83.38 174 VAL A N 1
ATOM 1333 C CA . VAL A 1 174 ? -23.025 1.800 20.650 1.00 83.38 174 VAL A CA 1
ATOM 1334 C C . VAL A 1 174 ? -24.316 1.143 20.144 1.00 83.38 174 VAL A C 1
ATOM 1336 O O . VAL A 1 174 ? -25.169 1.795 19.549 1.00 83.38 174 VAL A O 1
ATOM 1339 N N . GLY A 1 175 ? -24.440 -0.171 20.332 1.00 81.00 175 GLY A N 1
ATOM 1340 C CA . GLY A 1 175 ? -25.580 -0.977 19.892 1.00 81.00 175 GLY A CA 1
ATOM 1341 C C . GLY A 1 175 ? -25.555 -1.392 18.417 1.00 81.00 175 GLY A C 1
ATOM 1342 O O . GLY A 1 175 ? -26.378 -2.210 18.007 1.00 81.00 175 GLY A O 1
ATOM 1343 N N . HIS A 1 176 ? -24.615 -0.889 17.612 1.00 80.44 176 HIS A N 1
ATOM 1344 C CA . HIS A 1 176 ? -24.502 -1.277 16.207 1.00 80.44 176 HIS A CA 1
ATOM 1345 C C . HIS A 1 176 ? -23.716 -2.576 16.021 1.00 80.44 176 HIS A C 1
ATOM 1347 O O . HIS A 1 176 ? -22.767 -2.868 16.753 1.00 80.44 176 HIS A O 1
ATOM 1353 N N . ARG A 1 177 ? -24.113 -3.336 14.994 1.00 79.75 177 ARG A N 1
ATOM 1354 C CA . ARG A 1 177 ? -23.414 -4.541 14.541 1.00 79.75 177 ARG A CA 1
ATOM 1355 C C . ARG A 1 177 ? -22.133 -4.160 13.799 1.00 79.75 177 ARG A C 1
ATOM 1357 O O . ARG A 1 177 ? -22.144 -3.303 12.910 1.00 79.75 177 ARG A O 1
ATOM 1364 N N . VAL A 1 178 ? -21.044 -4.814 14.166 1.00 75.62 178 VAL A N 1
ATOM 1365 C CA . VAL A 1 178 ? -19.703 -4.623 13.633 1.00 75.62 178 VAL A CA 1
ATOM 1366 C C . VAL A 1 178 ? -19.033 -5.971 13.400 1.00 75.62 178 VAL A C 1
ATOM 1368 O O . VAL A 1 178 ? -19.265 -6.932 14.127 1.00 75.62 178 VAL A O 1
ATOM 1371 N N . VAL A 1 179 ? -18.123 -6.014 12.434 1.00 72.88 179 VAL A N 1
ATOM 1372 C CA . VAL A 1 179 ? -17.192 -7.127 12.271 1.00 72.88 179 VAL A CA 1
ATOM 1373 C C . VAL A 1 179 ? -15.816 -6.677 12.730 1.00 72.88 179 VAL A C 1
ATOM 1375 O O . VAL A 1 179 ? -15.257 -5.695 12.231 1.00 72.88 179 VAL A O 1
ATOM 1378 N N . ALA A 1 180 ? -15.266 -7.412 13.689 1.00 71.75 180 ALA A N 1
ATOM 1379 C CA . ALA A 1 180 ? -13.912 -7.243 14.173 1.00 71.75 180 ALA A CA 1
ATOM 1380 C C . ALA A 1 180 ? -13.004 -8.282 13.498 1.00 71.75 180 ALA A C 1
ATOM 1382 O O . ALA A 1 180 ? -13.188 -9.488 13.650 1.00 71.75 180 ALA A O 1
ATOM 1383 N N . LEU A 1 181 ? -12.038 -7.805 12.716 1.00 67.38 181 LEU A N 1
ATOM 1384 C CA . LEU A 1 181 ? -11.145 -8.620 11.896 1.00 67.38 181 LEU A CA 1
ATOM 1385 C C . LEU A 1 181 ? -9.733 -8.549 12.433 1.00 67.38 181 LEU A C 1
ATOM 1387 O O . LEU A 1 181 ? -9.159 -7.461 12.422 1.00 67.38 181 LEU A O 1
ATOM 1391 N N . GLY A 1 182 ? -9.128 -9.674 12.802 1.00 64.50 182 GLY A N 1
ATOM 1392 C CA . GLY A 1 182 ? -7.729 -9.618 13.184 1.00 64.50 182 GLY A CA 1
ATOM 1393 C C . GLY A 1 182 ? -7.101 -10.859 13.778 1.00 64.50 182 GLY A C 1
ATOM 1394 O O . GLY A 1 182 ? -7.728 -11.905 13.905 1.00 64.50 182 GLY A O 1
ATOM 1395 N N . GLU A 1 183 ? -5.822 -10.720 14.133 1.00 63.47 183 GLU A N 1
ATOM 1396 C CA . GLU A 1 183 ? -5.088 -11.752 14.866 1.00 63.47 183 GLU A CA 1
ATOM 1397 C C . GLU A 1 183 ? -5.446 -11.692 16.355 1.00 63.47 183 GLU A C 1
ATOM 1399 O O . GLU A 1 183 ? -5.204 -10.689 17.034 1.00 63.47 183 GLU A O 1
ATOM 1404 N N . VAL A 1 184 ? -6.009 -12.783 16.866 1.00 64.38 184 VAL A N 1
ATOM 1405 C CA . VAL A 1 184 ? -6.348 -12.953 18.283 1.00 64.38 184 VAL A CA 1
ATOM 1406 C C . VAL A 1 184 ? -5.056 -13.011 19.089 1.00 64.38 184 VAL A C 1
ATOM 1408 O O . VAL A 1 184 ? -4.219 -13.885 18.869 1.00 64.38 184 VAL A O 1
ATOM 1411 N N . ARG A 1 185 ? -4.883 -12.129 20.076 1.00 59.78 185 ARG A N 1
ATOM 1412 C CA . ARG A 1 185 ? -3.806 -12.262 21.065 1.00 59.78 185 ARG A CA 1
ATOM 1413 C C . ARG A 1 185 ? -4.387 -12.454 22.454 1.00 59.78 185 ARG A C 1
ATOM 1415 O O . ARG A 1 185 ? -5.363 -11.809 22.837 1.00 59.78 185 ARG A O 1
ATOM 1422 N N . ARG A 1 186 ? -3.769 -13.361 23.207 1.00 56.62 186 ARG A N 1
ATOM 1423 C CA . ARG A 1 186 ? -4.080 -13.593 24.613 1.00 56.62 186 ARG A CA 1
ATOM 1424 C C . ARG A 1 186 ? -3.068 -12.835 25.461 1.00 56.62 186 ARG A C 1
ATOM 1426 O O . ARG A 1 186 ? -1.871 -12.986 25.243 1.00 56.62 186 ARG A O 1
ATOM 1433 N N . ASP A 1 187 ? -3.554 -12.030 26.397 1.00 52.94 187 ASP A N 1
ATOM 1434 C CA . ASP A 1 187 ? -2.698 -11.446 27.425 1.00 52.94 187 ASP A CA 1
ATOM 1435 C C . ASP A 1 187 ? -2.439 -12.512 28.494 1.00 52.94 187 ASP A C 1
ATOM 1437 O O . ASP A 1 187 ? -3.373 -13.018 29.121 1.00 52.94 187 ASP A O 1
ATOM 1441 N N . GLU A 1 188 ? -1.179 -12.893 28.666 1.00 45.22 188 GLU A N 1
ATOM 1442 C CA . GLU A 1 188 ? -0.715 -13.584 29.864 1.00 45.22 188 GLU A CA 1
ATOM 1443 C C . GLU A 1 188 ? -0.017 -12.543 30.731 1.00 45.22 188 GLU A C 1
ATOM 1445 O O . GLU A 1 188 ? 1.172 -12.290 30.559 1.00 45.22 188 GLU A O 1
ATOM 1450 N N . VAL A 1 189 ? -0.754 -11.908 31.643 1.00 41.88 189 VAL A N 1
ATOM 1451 C CA . VAL A 1 189 ? -0.135 -11.092 32.691 1.00 41.88 189 VAL A CA 1
ATOM 1452 C C . VAL A 1 189 ? -0.763 -11.446 34.041 1.00 41.88 189 VAL A C 1
ATOM 1454 O O . VAL A 1 189 ? -1.968 -11.319 34.237 1.00 41.88 189 VAL A O 1
ATOM 1457 N N . ASP A 1 190 ? 0.114 -11.920 34.929 1.00 35.50 190 ASP A N 1
ATOM 1458 C CA . ASP A 1 190 ? 0.006 -12.077 36.384 1.00 35.50 190 ASP A CA 1
ATOM 1459 C C . ASP A 1 190 ? -0.861 -13.199 36.981 1.00 35.50 190 ASP A C 1
ATOM 1461 O O . ASP A 1 190 ? -1.921 -12.999 37.569 1.00 35.50 190 ASP A O 1
ATOM 1465 N N . GLY A 1 191 ? -0.294 -14.411 36.981 1.00 34.09 191 GLY A N 1
ATOM 1466 C CA . GLY A 1 191 ? 0.367 -14.927 38.195 1.00 34.09 191 GLY A CA 1
ATOM 1467 C C . GLY A 1 191 ? -0.415 -15.083 39.510 1.00 34.09 191 GLY A C 1
ATOM 1468 O O . GLY A 1 191 ? 0.205 -15.431 40.511 1.00 34.09 191 GLY A O 1
ATOM 1469 N N . SER A 1 192 ? -1.734 -14.892 39.564 1.00 25.61 192 SER A N 1
ATOM 1470 C CA . SER A 1 192 ? -2.525 -15.113 40.784 1.00 25.61 192 SER A CA 1
ATOM 1471 C C . SER A 1 192 ? -3.653 -16.130 40.570 1.00 25.61 192 SER A C 1
ATOM 1473 O O . SER A 1 192 ? -4.772 -15.827 40.176 1.00 25.61 192 SER A O 1
ATOM 1475 N N . LEU A 1 193 ? -3.289 -17.395 40.809 1.00 32.44 193 LEU A N 1
ATOM 1476 C CA . LEU A 1 193 ? -4.052 -18.381 41.584 1.00 32.44 193 LEU A CA 1
ATOM 1477 C C . LEU A 1 193 ? -5.581 -18.195 41.634 1.00 32.44 193 LEU A C 1
ATOM 1479 O O . LEU A 1 193 ? -6.081 -17.764 42.656 1.00 32.44 193 LEU A O 1
ATOM 1483 N N . TYR A 1 194 ? -6.322 -18.668 40.625 1.00 24.17 194 TYR A N 1
ATOM 1484 C CA . TYR A 1 194 ? -7.593 -19.381 40.841 1.00 24.17 194 TYR A CA 1
ATOM 1485 C C . TYR A 1 194 ? -7.835 -20.405 39.723 1.00 24.17 194 TYR A C 1
ATOM 1487 O O . TYR A 1 194 ? -7.919 -20.078 38.540 1.00 24.17 194 TYR A O 1
ATOM 1495 N N . ARG A 1 195 ? -7.955 -21.679 40.120 1.00 32.03 195 ARG A N 1
ATOM 1496 C CA . ARG A 1 195 ? -8.518 -22.752 39.294 1.00 32.03 195 ARG A CA 1
ATOM 1497 C C . ARG A 1 195 ? -10.002 -22.451 39.066 1.00 32.03 195 ARG A C 1
ATOM 1499 O O . ARG A 1 195 ? -10.790 -22.557 39.997 1.00 32.03 195 ARG A O 1
ATOM 1506 N N . LEU A 1 196 ? -10.374 -22.158 37.828 1.00 24.62 196 LEU A N 1
ATOM 1507 C CA . LEU A 1 196 ? -11.741 -22.265 37.315 1.00 24.62 196 LEU A CA 1
ATOM 1508 C C . LEU A 1 196 ? -11.675 -23.036 35.986 1.00 24.62 196 LEU A C 1
ATOM 1510 O O . LEU A 1 196 ? -10.703 -22.868 35.244 1.00 24.62 196 LEU A O 1
ATOM 1514 N N . PRO A 1 197 ? -12.661 -23.890 35.660 1.00 22.69 197 PRO A N 1
ATOM 1515 C CA . PRO A 1 197 ? -12.724 -24.531 34.355 1.00 22.69 197 PRO A CA 1
ATOM 1516 C C . PRO A 1 197 ? -12.986 -23.444 33.304 1.00 22.69 197 PRO A C 1
ATOM 1518 O O . PRO A 1 197 ? -14.091 -22.923 33.175 1.00 22.69 197 PRO A O 1
ATOM 1521 N N . ALA A 1 198 ? -11.933 -23.051 32.589 1.00 24.80 198 ALA A N 1
ATOM 1522 C CA . ALA A 1 198 ? -11.911 -21.916 31.672 1.00 24.80 198 ALA A CA 1
ATOM 1523 C C . ALA A 1 198 ? -12.635 -22.210 30.344 1.00 24.80 198 ALA A C 1
ATOM 1525 O O . ALA A 1 198 ? -12.004 -22.277 29.293 1.00 24.80 198 ALA A O 1
ATOM 1526 N N . ARG A 1 199 ? -13.961 -22.389 30.390 1.00 24.09 199 ARG A N 1
ATOM 1527 C CA . ARG A 1 199 ? -14.834 -22.415 29.201 1.00 24.09 199 ARG A CA 1
ATOM 1528 C C . ARG A 1 199 ? -15.649 -21.129 28.989 1.00 24.09 199 ARG A C 1
ATOM 1530 O O . ARG A 1 199 ? -16.402 -21.082 28.035 1.00 24.09 199 ARG A O 1
ATOM 1537 N N . GLY A 1 200 ? -15.518 -20.095 29.829 1.00 23.42 200 GLY A N 1
ATOM 1538 C CA . GLY A 1 200 ? -16.463 -18.960 29.791 1.00 23.42 200 GLY A CA 1
ATOM 1539 C C . GLY A 1 200 ? -15.923 -17.561 30.094 1.00 23.42 200 GLY A C 1
ATOM 1540 O O . GLY A 1 200 ? -16.716 -16.659 30.324 1.00 23.42 200 GLY A O 1
ATOM 1541 N N . ALA A 1 201 ? -14.607 -17.339 30.121 1.00 24.02 201 ALA A N 1
ATOM 1542 C CA . ALA A 1 201 ? -14.064 -15.988 30.274 1.00 24.02 201 ALA A CA 1
ATOM 1543 C C . ALA A 1 201 ? -12.734 -15.859 29.532 1.00 24.02 201 ALA A C 1
ATOM 1545 O O . ALA A 1 201 ? -11.694 -16.301 30.023 1.00 24.02 201 ALA A O 1
ATOM 1546 N N . ARG A 1 202 ? -12.748 -15.244 28.347 1.00 32.16 202 ARG A N 1
ATOM 1547 C CA . ARG A 1 202 ? -11.525 -14.736 27.721 1.00 32.16 202 ARG A CA 1
ATOM 1548 C C . ARG A 1 202 ? -11.799 -13.405 27.046 1.00 32.16 202 ARG A C 1
ATOM 1550 O O . ARG A 1 202 ? -12.327 -13.348 25.947 1.00 32.16 202 ARG A O 1
ATOM 1557 N N . LEU A 1 203 ? -11.356 -12.348 27.721 1.00 35.22 203 LEU A N 1
ATOM 1558 C CA . LEU A 1 203 ? -11.047 -11.063 27.116 1.00 35.22 203 LEU A CA 1
ATOM 1559 C C . LEU A 1 203 ? -9.988 -11.307 26.028 1.00 35.22 203 LEU A C 1
ATOM 1561 O O . LEU A 1 203 ? -8.799 -11.431 26.321 1.00 35.22 203 LEU A O 1
ATOM 1565 N N . VAL A 1 204 ? -10.414 -11.459 24.779 1.00 44.19 204 VAL A N 1
ATOM 1566 C CA . VAL A 1 204 ? -9.489 -11.475 23.645 1.00 44.19 204 VAL A CA 1
ATOM 1567 C C . VAL A 1 204 ? -9.053 -10.025 23.416 1.00 44.19 204 VAL A C 1
ATOM 1569 O O . VAL A 1 204 ? -9.893 -9.134 23.320 1.00 44.19 204 VAL A O 1
ATOM 1572 N N . ARG A 1 205 ? -7.742 -9.755 23.414 1.00 47.47 205 ARG A N 1
ATOM 1573 C CA . ARG A 1 205 ? -7.196 -8.402 23.227 1.00 47.47 205 ARG A CA 1
ATOM 1574 C C . ARG A 1 205 ? -6.738 -8.276 21.780 1.00 47.47 205 ARG A C 1
ATOM 1576 O O . ARG A 1 205 ? -5.686 -8.792 21.407 1.00 47.47 205 ARG A O 1
ATOM 1583 N N . GLY A 1 206 ? -7.530 -7.609 20.947 1.00 44.59 206 GLY A N 1
ATOM 1584 C CA . GLY A 1 206 ? -7.114 -7.265 19.587 1.00 44.59 206 GLY A CA 1
ATOM 1585 C C . GLY A 1 206 ? -6.230 -6.023 19.624 1.00 44.59 206 GLY A C 1
ATOM 1586 O O . GLY A 1 206 ? -6.736 -4.953 19.936 1.00 44.59 206 GLY A O 1
ATOM 1587 N N . LYS A 1 207 ? -4.926 -6.132 19.336 1.00 41.16 207 LYS A N 1
ATOM 1588 C CA . LYS A 1 207 ? -4.058 -4.952 19.158 1.00 41.16 207 LYS A CA 1
ATOM 1589 C C . LYS A 1 207 ? -4.066 -4.550 17.684 1.00 41.16 207 LYS A C 1
ATOM 1591 O O . LYS A 1 207 ? -3.658 -5.333 16.826 1.00 41.16 207 LYS A O 1
ATOM 1596 N N . SER A 1 208 ? -4.489 -3.326 17.373 1.00 38.84 208 SER A N 1
ATOM 1597 C CA . SER A 1 208 ? -4.212 -2.695 16.069 1.00 38.84 208 SER A CA 1
ATOM 1598 C C . SER A 1 208 ? -2.677 -2.717 15.782 1.00 38.84 208 SER A C 1
ATOM 1600 O O . SER A 1 208 ? -1.899 -2.975 16.697 1.00 38.84 208 SER A O 1
ATOM 1602 N N . PRO A 1 209 ? -2.152 -2.580 14.546 1.00 45.03 209 PRO A N 1
ATOM 1603 C CA . PRO A 1 209 ? -2.850 -2.537 13.263 1.00 45.03 209 PRO A CA 1
ATOM 1604 C C . PRO A 1 209 ? -3.472 -3.886 12.871 1.00 45.03 209 PRO A C 1
ATOM 1606 O O . PRO A 1 209 ? -4.023 -4.005 11.782 1.00 45.03 209 PRO A O 1
ATOM 1609 N N . TYR A 1 210 ? -3.381 -4.911 13.726 1.00 46.81 210 TYR A N 1
ATOM 1610 C CA . TYR A 1 210 ? -3.792 -6.278 13.411 1.00 46.81 210 TYR A CA 1
ATOM 1611 C C . TYR A 1 210 ? -5.259 -6.582 13.693 1.00 46.81 210 TYR A C 1
ATOM 1613 O O . TYR A 1 210 ? -5.673 -7.675 13.334 1.00 46.81 210 TYR A O 1
ATOM 1621 N N . PHE A 1 211 ? -6.012 -5.662 14.307 1.00 51.88 211 PHE A N 1
ATOM 1622 C CA . PHE A 1 211 ? -7.455 -5.767 14.525 1.00 51.88 211 PHE A CA 1
ATOM 1623 C C . PHE A 1 211 ? -8.168 -4.525 13.961 1.00 51.88 211 PHE A C 1
ATOM 1625 O O . PHE A 1 211 ? -7.877 -3.403 14.381 1.00 51.88 211 PHE A O 1
ATOM 1632 N N . LEU A 1 212 ? -9.062 -4.720 12.990 1.00 62.12 212 LEU A N 1
ATOM 1633 C CA . LEU A 1 212 ? -9.854 -3.688 12.317 1.00 62.12 212 LEU A CA 1
ATOM 1634 C C . LEU A 1 212 ? -11.335 -3.913 12.642 1.00 62.12 212 LEU A C 1
ATOM 1636 O O . LEU A 1 212 ? -11.854 -4.993 12.381 1.00 62.12 212 LEU A O 1
ATOM 1640 N N . VAL A 1 213 ? -12.012 -2.901 13.188 1.00 61.19 213 VAL A N 1
ATOM 1641 C CA . VAL A 1 213 ? -13.462 -2.934 13.443 1.00 61.19 213 VAL A CA 1
ATOM 1642 C C . VAL A 1 213 ? -14.173 -2.106 12.375 1.00 61.19 213 VAL A C 1
ATOM 1644 O O . VAL A 1 213 ? -13.798 -0.953 12.139 1.00 61.19 213 VAL A O 1
ATOM 1647 N N . ARG A 1 214 ? -15.175 -2.695 11.716 1.00 67.56 214 ARG A N 1
ATOM 1648 C CA . ARG A 1 214 ? -15.992 -2.048 10.676 1.00 67.56 214 ARG A CA 1
ATOM 1649 C C . ARG A 1 214 ? -17.473 -2.333 10.907 1.00 67.56 214 ARG A C 1
ATOM 1651 O O . ARG A 1 214 ? -17.824 -3.430 11.323 1.00 67.56 214 ARG A O 1
ATOM 1658 N N . GLU A 1 215 ? -18.329 -1.353 10.638 1.00 66.06 215 GLU A N 1
ATOM 1659 C CA . GLU A 1 215 ? -19.785 -1.540 10.655 1.00 66.06 215 GLU A CA 1
ATOM 1660 C C . GLU A 1 215 ? -20.227 -2.359 9.431 1.00 66.06 215 GLU A C 1
ATOM 1662 O O . GLU A 1 215 ? -19.707 -2.159 8.334 1.00 66.06 215 GLU A O 1
ATOM 1667 N N . GLY A 1 216 ? -21.194 -3.264 9.609 1.00 68.06 216 GLY A N 1
ATOM 1668 C CA . GLY A 1 216 ? -21.744 -4.097 8.529 1.00 68.06 216 GLY A CA 1
ATOM 1669 C C . GLY A 1 216 ? -21.589 -5.600 8.765 1.00 68.06 216 GLY A C 1
ATOM 1670 O O . GLY A 1 216 ? -21.282 -6.027 9.872 1.00 68.06 216 GLY A O 1
ATOM 1671 N N . ASP A 1 217 ? -21.842 -6.398 7.724 1.00 73.06 217 ASP A N 1
ATOM 1672 C CA . ASP A 1 217 ? -21.585 -7.844 7.709 1.00 73.06 217 ASP A CA 1
ATOM 1673 C C . ASP A 1 217 ? -20.221 -8.166 7.068 1.00 73.06 217 ASP A C 1
ATOM 1675 O O . ASP A 1 217 ? -19.588 -7.314 6.435 1.00 73.06 217 ASP A O 1
ATOM 1679 N N . LEU A 1 218 ? -19.741 -9.406 7.220 1.00 71.81 218 LEU A N 1
ATOM 1680 C CA . LEU A 1 218 ? -18.420 -9.792 6.716 1.00 71.81 218 LEU A CA 1
ATOM 1681 C C . LEU A 1 218 ? -18.305 -9.612 5.196 1.00 71.81 218 LEU A C 1
ATOM 1683 O O . LEU A 1 218 ? -17.252 -9.212 4.700 1.00 71.81 218 LEU A O 1
ATOM 1687 N N . ALA A 1 219 ? -19.377 -9.872 4.444 1.00 73.06 219 ALA A N 1
ATOM 1688 C CA . ALA A 1 219 ? -19.374 -9.750 2.990 1.00 73.06 219 ALA A CA 1
ATOM 1689 C C . ALA A 1 219 ? -19.215 -8.287 2.538 1.00 73.06 219 ALA A C 1
ATOM 1691 O O . ALA A 1 219 ? -18.419 -8.002 1.637 1.00 73.06 219 ALA A O 1
ATOM 1692 N N . ALA A 1 220 ? -19.919 -7.359 3.187 1.00 69.31 220 ALA A N 1
ATOM 1693 C CA . ALA A 1 220 ? -19.823 -5.925 2.959 1.00 69.31 220 ALA A CA 1
ATOM 1694 C C . ALA A 1 220 ? -18.429 -5.401 3.323 1.00 69.31 220 ALA A C 1
ATOM 1696 O O . ALA A 1 220 ? -17.812 -4.700 2.518 1.00 69.31 220 ALA A O 1
ATOM 1697 N N . VAL A 1 221 ? -17.888 -5.821 4.470 1.00 68.94 221 VAL A N 1
ATOM 1698 C CA . VAL A 1 221 ? -16.543 -5.429 4.917 1.00 68.94 221 VAL A CA 1
ATOM 1699 C C . VAL A 1 221 ? -15.462 -5.969 3.971 1.00 68.94 221 VAL A C 1
ATOM 1701 O O . VAL A 1 221 ? -14.545 -5.240 3.592 1.00 68.94 221 VAL A O 1
ATOM 1704 N N . VAL A 1 222 ? -15.577 -7.218 3.501 1.00 72.44 222 VAL A N 1
ATOM 1705 C CA . VAL A 1 222 ? -14.681 -7.777 2.470 1.00 72.44 222 VAL A CA 1
ATOM 1706 C C . VAL A 1 222 ? -14.751 -6.962 1.180 1.00 72.44 222 VAL A C 1
ATOM 1708 O O . VAL A 1 222 ? -13.714 -6.689 0.569 1.00 72.44 222 VAL A O 1
ATOM 1711 N N . ALA A 1 223 ? -15.955 -6.592 0.738 1.00 70.00 223 ALA A N 1
ATOM 1712 C CA . ALA A 1 223 ? -16.147 -5.820 -0.483 1.00 70.00 223 ALA A CA 1
ATOM 1713 C C . ALA A 1 223 ? -15.547 -4.410 -0.371 1.00 70.00 223 ALA A C 1
ATOM 1715 O O . ALA A 1 223 ? -14.916 -3.944 -1.319 1.00 70.00 223 ALA A O 1
ATOM 1716 N N . GLU A 1 224 ? -15.695 -3.756 0.780 1.00 67.44 224 GLU A N 1
ATOM 1717 C CA . GLU A 1 224 ? -15.104 -2.450 1.074 1.00 67.44 224 GLU A CA 1
ATOM 1718 C C . GLU A 1 224 ? -13.571 -2.514 1.091 1.00 67.44 224 GLU A C 1
ATOM 1720 O O . GLU A 1 224 ? -12.922 -1.787 0.340 1.00 67.44 224 GLU A O 1
ATOM 1725 N N . ILE A 1 225 ? -12.981 -3.463 1.829 1.00 69.44 225 ILE A N 1
ATOM 1726 C CA . ILE A 1 225 ? -11.520 -3.655 1.878 1.00 69.44 225 ILE A CA 1
ATOM 1727 C C . ILE A 1 225 ? -10.962 -3.942 0.476 1.00 69.44 225 ILE A C 1
ATOM 1729 O O . ILE A 1 225 ? -9.913 -3.423 0.097 1.00 69.44 225 ILE A O 1
ATOM 1733 N N . ARG A 1 226 ? -11.670 -4.735 -0.340 1.00 69.94 226 ARG A N 1
ATOM 1734 C CA . ARG A 1 226 ? -11.284 -4.984 -1.740 1.00 69.94 226 ARG A CA 1
ATOM 1735 C C . ARG A 1 226 ? -11.342 -3.731 -2.618 1.00 69.94 226 ARG A C 1
ATOM 1737 O O . ARG A 1 226 ? -10.594 -3.678 -3.588 1.00 69.94 226 ARG A O 1
ATOM 1744 N N . ARG A 1 227 ? -12.224 -2.765 -2.329 1.00 68.25 227 ARG A N 1
ATOM 1745 C CA . ARG A 1 227 ? -12.290 -1.480 -3.052 1.00 68.25 227 ARG A CA 1
ATOM 1746 C C . ARG A 1 227 ? -11.158 -0.539 -2.648 1.00 68.25 227 ARG A C 1
ATOM 1748 O O . ARG A 1 227 ? -10.676 0.204 -3.496 1.00 68.25 227 ARG A O 1
ATOM 1755 N N . GLU A 1 228 ? -10.744 -0.569 -1.383 1.00 64.44 228 GLU A N 1
ATOM 1756 C CA . GLU A 1 228 ? -9.630 0.241 -0.873 1.00 64.44 228 GLU A CA 1
ATOM 1757 C C . GLU A 1 228 ? -8.256 -0.306 -1.306 1.00 64.44 228 GLU A C 1
ATOM 1759 O O . GLU A 1 228 ? -7.304 0.460 -1.477 1.00 64.44 228 GLU A O 1
ATOM 1764 N N . GLU A 1 229 ? -8.134 -1.623 -1.519 1.00 66.38 229 GLU A N 1
ATOM 1765 C CA . GLU A 1 229 ? -6.897 -2.248 -1.990 1.00 66.38 229 GLU A CA 1
ATOM 1766 C C . GLU A 1 229 ? -6.649 -2.049 -3.494 1.00 66.38 229 GLU A C 1
ATOM 1768 O O . GLU A 1 229 ? -7.477 -2.341 -4.357 1.00 66.38 229 GLU A O 1
ATOM 1773 N N . THR A 1 230 ? -5.423 -1.652 -3.835 1.00 65.50 230 THR A N 1
ATOM 1774 C CA . THR A 1 230 ? -4.981 -1.552 -5.231 1.00 65.50 230 THR A CA 1
ATOM 1775 C C . THR A 1 230 ? -4.945 -2.933 -5.895 1.00 65.50 230 THR A C 1
ATOM 1777 O O . THR A 1 230 ? -4.332 -3.888 -5.397 1.00 65.50 230 THR A O 1
ATOM 1780 N N . SER A 1 231 ? -5.596 -3.055 -7.055 1.00 70.50 231 SER A N 1
ATOM 1781 C CA . SER A 1 231 ? -5.670 -4.315 -7.804 1.00 70.50 231 SER A CA 1
ATOM 1782 C C . SER A 1 231 ? -4.269 -4.862 -8.144 1.00 70.50 231 SER A C 1
ATOM 1784 O O . SER A 1 231 ? -3.392 -4.092 -8.541 1.00 70.50 231 SER A O 1
ATOM 1786 N N . PRO A 1 232 ? -4.034 -6.191 -8.049 1.00 71.50 232 PRO A N 1
ATOM 1787 C CA . PRO A 1 232 ? -2.755 -6.790 -8.440 1.00 71.50 232 PRO A CA 1
ATOM 1788 C C . PRO A 1 232 ? -2.454 -6.576 -9.919 1.00 71.50 232 PRO A C 1
ATOM 1790 O O . PRO A 1 232 ? -1.288 -6.530 -10.297 1.00 71.50 232 PRO A O 1
ATOM 1793 N N . ALA A 1 233 ? -3.493 -6.400 -10.742 1.00 80.38 233 ALA A N 1
ATOM 1794 C CA . ALA A 1 233 ? -3.345 -6.117 -12.159 1.00 80.38 233 ALA A CA 1
ATOM 1795 C C . ALA A 1 233 ? -2.519 -4.847 -12.397 1.00 80.38 233 ALA A C 1
ATOM 1797 O O . ALA A 1 233 ? -1.707 -4.836 -13.310 1.00 80.38 233 ALA A O 1
ATOM 1798 N N . TRP A 1 234 ? -2.648 -3.823 -11.545 1.00 79.12 234 TRP A N 1
ATOM 1799 C CA . TRP A 1 234 ? -1.847 -2.599 -11.646 1.00 79.12 234 TRP A CA 1
ATOM 1800 C C . TRP A 1 234 ? -0.364 -2.849 -11.368 1.00 79.12 234 TRP A C 1
ATOM 1802 O O . TRP A 1 234 ? 0.492 -2.401 -12.130 1.00 79.12 234 TRP A O 1
ATOM 1812 N N . GLY A 1 235 ? -0.058 -3.627 -10.327 1.00 81.44 235 GLY A N 1
ATOM 1813 C CA . GLY A 1 235 ? 1.316 -4.019 -10.018 1.00 81.44 235 GLY A CA 1
ATOM 1814 C C . GLY A 1 235 ? 1.924 -4.884 -11.122 1.00 81.44 235 GLY A C 1
ATOM 1815 O O . GLY A 1 235 ? 3.026 -4.605 -11.588 1.00 81.44 235 GLY A O 1
ATOM 1816 N N . ILE A 1 236 ? 1.189 -5.891 -11.598 1.00 85.88 236 ILE A N 1
ATOM 1817 C CA . ILE A 1 236 ? 1.630 -6.769 -12.691 1.00 85.88 236 ILE A CA 1
ATOM 1818 C C . ILE A 1 236 ? 1.837 -5.964 -13.976 1.00 85.88 236 ILE A C 1
ATOM 1820 O O . ILE A 1 236 ? 2.877 -6.092 -14.609 1.00 85.88 236 ILE A O 1
ATOM 1824 N N . PHE A 1 237 ? 0.898 -5.088 -14.329 1.00 87.12 237 PHE A N 1
ATOM 1825 C CA . PHE A 1 237 ? 1.014 -4.202 -15.483 1.00 87.12 237 PHE A CA 1
ATOM 1826 C C . PHE A 1 237 ? 2.262 -3.315 -15.392 1.00 87.12 237 PHE A C 1
ATOM 1828 O O . PHE A 1 237 ? 3.016 -3.225 -16.359 1.00 87.12 237 PHE A O 1
ATOM 1835 N N . SER A 1 238 ? 2.545 -2.739 -14.217 1.00 87.69 238 SER A N 1
ATOM 1836 C CA . SER A 1 238 ? 3.759 -1.940 -14.006 1.00 87.69 238 SER A CA 1
ATOM 1837 C C . SER A 1 238 ? 5.048 -2.748 -14.209 1.00 87.69 238 SER A C 1
ATOM 1839 O O . SER A 1 238 ? 5.978 -2.260 -14.849 1.00 87.69 238 SER A O 1
ATOM 1841 N N . LEU A 1 239 ? 5.084 -4.003 -13.743 1.00 88.38 239 LEU A N 1
ATOM 1842 C CA . LEU A 1 239 ? 6.215 -4.913 -13.941 1.00 88.38 239 LEU A CA 1
ATOM 1843 C C . LEU A 1 239 ? 6.382 -5.319 -15.405 1.00 88.38 239 LEU A C 1
ATOM 1845 O O . LEU A 1 239 ? 7.505 -5.349 -15.899 1.00 88.38 239 LEU A O 1
ATOM 1849 N N . VAL A 1 240 ? 5.283 -5.615 -16.100 1.00 92.69 240 VAL A N 1
ATOM 1850 C CA . VAL A 1 240 ? 5.306 -5.970 -17.524 1.00 92.69 240 VAL A CA 1
ATOM 1851 C C . VAL A 1 240 ? 5.865 -4.814 -18.346 1.00 92.69 240 VAL A C 1
ATOM 1853 O O . VAL A 1 240 ? 6.744 -5.033 -19.172 1.00 92.69 240 VAL A O 1
ATOM 1856 N N . LEU A 1 241 ? 5.425 -3.581 -18.092 1.00 92.25 241 LEU A N 1
ATOM 1857 C CA . LEU A 1 241 ? 5.948 -2.408 -18.794 1.00 92.25 241 LEU A CA 1
ATOM 1858 C C . LEU A 1 241 ? 7.432 -2.175 -18.512 1.00 92.25 241 LEU A C 1
ATOM 1860 O O . LEU A 1 241 ? 8.200 -1.933 -19.443 1.00 92.25 241 LEU A O 1
ATOM 1864 N N . LEU A 1 242 ? 7.848 -2.324 -17.254 1.00 91.69 242 LEU A N 1
ATOM 1865 C CA . LEU A 1 242 ? 9.254 -2.245 -16.872 1.00 91.69 242 LEU A CA 1
ATOM 1866 C C . LEU A 1 242 ? 10.083 -3.315 -17.607 1.00 91.69 242 LEU A C 1
ATOM 1868 O O . LEU A 1 242 ? 11.135 -3.006 -18.164 1.00 91.69 242 LEU A O 1
ATOM 1872 N N . ALA A 1 243 ? 9.582 -4.551 -17.675 1.00 92.94 243 ALA A N 1
ATOM 1873 C CA . ALA A 1 243 ? 10.225 -5.661 -18.372 1.00 92.94 243 ALA A CA 1
ATOM 1874 C C . ALA A 1 243 ? 10.306 -5.439 -19.889 1.00 92.94 243 ALA A C 1
ATOM 1876 O O . ALA A 1 243 ? 11.349 -5.702 -20.479 1.00 92.94 243 ALA A O 1
ATOM 1877 N N . VAL A 1 244 ? 9.255 -4.909 -20.523 1.00 94.25 244 VAL A N 1
ATOM 1878 C CA . VAL A 1 244 ? 9.271 -4.522 -21.946 1.00 94.25 244 VAL A CA 1
ATOM 1879 C C . VAL A 1 244 ? 10.298 -3.415 -22.194 1.00 94.25 244 VAL A C 1
ATOM 1881 O O . VAL A 1 244 ? 11.044 -3.476 -23.174 1.00 94.25 244 VAL A O 1
ATOM 1884 N N . GLY A 1 245 ? 10.380 -2.436 -21.291 1.00 91.69 245 GLY A N 1
ATOM 1885 C CA . GLY A 1 245 ? 11.362 -1.358 -21.350 1.00 91.69 245 GLY A CA 1
ATOM 1886 C C . GLY A 1 245 ? 12.801 -1.878 -21.293 1.00 91.69 245 GLY A C 1
ATOM 1887 O O . GLY A 1 245 ? 13.601 -1.607 -22.190 1.00 91.69 245 GLY A O 1
ATOM 1888 N N . PHE A 1 246 ? 13.111 -2.702 -20.288 1.00 92.25 246 PHE A N 1
ATOM 1889 C CA . PHE A 1 246 ? 14.421 -3.346 -20.153 1.00 92.25 246 PHE A CA 1
ATOM 1890 C C . PHE A 1 246 ? 14.732 -4.306 -21.303 1.00 92.25 246 PHE A C 1
ATOM 1892 O O . PHE A 1 246 ? 15.840 -4.284 -21.834 1.00 92.25 246 PHE A O 1
ATOM 1899 N N . GLY A 1 247 ? 13.760 -5.110 -21.733 1.00 91.62 247 GLY A N 1
ATOM 1900 C CA . GLY A 1 247 ? 13.906 -6.013 -22.872 1.00 91.62 247 GLY A CA 1
ATOM 1901 C C . GLY A 1 247 ? 14.233 -5.261 -24.160 1.00 91.62 247 GLY A C 1
ATOM 1902 O O . GLY A 1 247 ? 15.086 -5.701 -24.922 1.00 91.62 247 GLY A O 1
ATOM 1903 N N . SER A 1 248 ? 13.639 -4.083 -24.362 1.00 90.56 248 SER A N 1
ATOM 1904 C CA . SER A 1 248 ? 13.939 -3.223 -25.512 1.00 90.56 248 SER A CA 1
ATOM 1905 C C . SER A 1 248 ? 15.343 -2.618 -25.444 1.00 90.56 248 SER A C 1
ATOM 1907 O O . SER A 1 248 ? 16.017 -2.538 -26.467 1.00 90.56 248 SER A O 1
ATOM 1909 N N . MET A 1 249 ? 15.824 -2.242 -24.251 1.00 91.12 249 MET A N 1
ATOM 1910 C CA . MET A 1 249 ? 17.223 -1.820 -24.074 1.00 91.12 249 MET A CA 1
ATOM 1911 C C . MET A 1 249 ? 18.200 -2.953 -24.400 1.00 91.12 249 MET A C 1
ATOM 1913 O O . MET A 1 249 ? 19.174 -2.737 -25.115 1.00 91.12 249 MET A O 1
ATOM 1917 N N . ILE A 1 250 ? 17.939 -4.162 -23.893 1.00 90.94 250 ILE A N 1
ATOM 1918 C CA . ILE A 1 250 ? 18.765 -5.342 -24.181 1.00 90.94 250 ILE A CA 1
ATOM 1919 C C . ILE A 1 250 ? 18.731 -5.646 -25.683 1.00 90.94 250 ILE A C 1
ATOM 1921 O O . ILE A 1 250 ? 19.780 -5.876 -26.278 1.00 90.94 250 ILE A O 1
ATOM 1925 N N . GLY A 1 251 ? 17.551 -5.568 -26.307 1.00 88.62 251 GLY A N 1
ATOM 1926 C CA . GLY A 1 251 ? 17.360 -5.699 -27.750 1.00 88.62 251 GLY A CA 1
ATOM 1927 C C . GLY A 1 251 ? 18.245 -4.735 -28.538 1.00 88.62 251 GLY A C 1
ATOM 1928 O O . GLY A 1 251 ? 19.025 -5.179 -29.380 1.00 88.62 251 GLY A O 1
ATOM 1929 N N . ALA A 1 252 ? 18.217 -3.445 -28.188 1.00 88.31 252 ALA A N 1
ATOM 1930 C CA . ALA A 1 252 ? 19.065 -2.424 -28.800 1.00 88.31 252 ALA A CA 1
ATOM 1931 C C . ALA A 1 252 ? 20.563 -2.762 -28.694 1.00 88.31 252 ALA A C 1
ATOM 1933 O O . ALA A 1 252 ? 21.275 -2.708 -29.691 1.00 88.31 252 ALA A O 1
ATOM 1934 N N . GLN A 1 253 ? 21.031 -3.178 -27.513 1.00 87.06 253 GLN A N 1
ATOM 1935 C CA . GLN A 1 253 ? 22.430 -3.568 -27.284 1.00 87.06 253 GLN A CA 1
ATOM 1936 C C . GLN A 1 253 ? 22.825 -4.841 -28.051 1.00 87.06 253 GLN A C 1
ATOM 1938 O O . GLN A 1 253 ? 23.941 -4.955 -28.552 1.00 87.06 253 GLN A O 1
ATOM 1943 N N . SER A 1 254 ? 21.907 -5.800 -28.169 1.00 85.50 254 SER A N 1
ATOM 1944 C CA . SER A 1 254 ? 22.141 -7.072 -28.863 1.00 85.50 254 SER A CA 1
ATOM 1945 C C . SER A 1 254 ? 22.089 -6.969 -30.388 1.00 85.50 254 SER A C 1
ATOM 1947 O O . SER A 1 254 ? 22.605 -7.850 -31.066 1.00 85.50 254 SER A O 1
ATOM 1949 N N . ALA A 1 255 ? 21.498 -5.900 -30.931 1.00 77.94 255 ALA A N 1
ATOM 1950 C CA . ALA A 1 255 ? 21.432 -5.636 -32.368 1.00 77.94 255 ALA A CA 1
ATOM 1951 C C . ALA A 1 255 ? 22.706 -4.963 -32.921 1.00 77.94 255 ALA A C 1
ATOM 1953 O O . ALA A 1 255 ? 22.850 -4.811 -34.130 1.00 77.94 255 ALA A O 1
ATOM 1954 N N . VAL A 1 256 ? 23.652 -4.584 -32.056 1.00 66.62 256 VAL A N 1
ATOM 1955 C CA . VAL A 1 256 ? 24.931 -3.969 -32.453 1.00 66.62 256 VAL A CA 1
ATOM 1956 C C . VAL A 1 256 ? 25.790 -4.869 -33.349 1.00 66.62 256 VAL A C 1
ATOM 1958 O O . VAL A 1 256 ? 26.316 -4.366 -34.341 1.00 66.62 256 VAL A O 1
ATOM 1961 N N . PRO A 1 257 ? 25.951 -6.179 -33.073 1.00 57.62 257 PRO A N 1
ATOM 1962 C CA . PRO A 1 257 ? 26.803 -7.039 -33.891 1.00 57.62 257 PRO A CA 1
ATOM 1963 C C . PRO A 1 257 ? 26.212 -7.343 -35.275 1.00 57.62 257 PRO A C 1
ATOM 1965 O O . PRO A 1 257 ? 26.963 -7.676 -36.184 1.00 57.62 257 PRO A O 1
ATOM 1968 N N . SER A 1 258 ? 24.890 -7.239 -35.457 1.00 54.59 258 SER A N 1
ATOM 1969 C CA . SER A 1 258 ? 24.214 -7.634 -36.701 1.00 54.59 258 SER A CA 1
ATOM 1970 C C . SER A 1 258 ? 24.183 -6.554 -37.786 1.00 54.59 258 SER A C 1
ATOM 1972 O O . SER A 1 258 ? 23.724 -6.837 -38.885 1.00 54.59 258 SER A O 1
ATOM 1974 N N . TRP A 1 259 ? 24.659 -5.337 -37.504 1.00 49.97 259 TRP A N 1
ATOM 1975 C CA . TRP A 1 259 ? 24.777 -4.251 -38.494 1.00 49.97 259 TRP A CA 1
ATOM 1976 C C . TRP A 1 259 ? 26.155 -4.172 -39.167 1.00 49.97 259 TRP A C 1
ATOM 1978 O O . TRP A 1 259 ? 26.316 -3.437 -40.138 1.00 49.97 259 TRP A O 1
ATOM 1988 N N . PHE A 1 260 ? 27.151 -4.891 -38.642 1.00 49.69 260 PHE A N 1
ATOM 1989 C CA . PHE A 1 260 ? 28.520 -4.928 -39.176 1.00 49.69 260 PHE A CA 1
ATOM 1990 C C . PHE A 1 260 ? 28.839 -6.217 -39.959 1.00 49.69 260 PHE A C 1
ATOM 1992 O O . PHE A 1 260 ? 29.990 -6.419 -40.349 1.00 49.69 260 PHE A O 1
ATOM 1999 N N . LEU A 1 261 ? 27.835 -7.071 -40.184 1.00 46.69 261 LEU A N 1
ATOM 2000 C CA . LEU A 1 261 ? 27.857 -8.228 -41.087 1.00 46.69 261 LEU A CA 1
ATOM 2001 C C . LEU A 1 261 ? 26.994 -7.923 -42.312 1.00 46.69 261 LEU A C 1
ATOM 2003 O O . LEU A 1 261 ? 27.412 -8.320 -43.420 1.00 46.69 261 LEU A O 1
#

pLDDT: mean 71.51, std 18.24, range [22.69, 94.25]

Radius of gyration: 28.12 Å; chains: 1; bounding box: 59×70×83 Å